Protein AF-A0A2M7CM82-F1 (afdb_monomer_lite)

Structure (mmCIF, N/CA/C/O backbone):
data_AF-A0A2M7CM82-F1
#
_entry.id   AF-A0A2M7CM82-F1
#
loop_
_atom_site.group_PDB
_atom_site.id
_atom_site.type_symbol
_atom_site.label_atom_id
_atom_site.label_alt_id
_atom_site.label_comp_id
_atom_site.label_asym_id
_atom_site.label_entity_id
_atom_site.label_seq_id
_atom_site.pdbx_PDB_ins_code
_atom_site.Cartn_x
_atom_site.Cartn_y
_atom_site.Cartn_z
_atom_site.occupancy
_atom_site.B_iso_or_equiv
_atom_site.auth_seq_id
_atom_site.auth_comp_id
_atom_site.auth_asym_id
_atom_site.auth_atom_id
_atom_site.pdbx_PDB_model_num
ATOM 1 N N . MET A 1 1 ? 34.346 7.227 -39.828 1.00 56.53 1 MET A N 1
ATOM 2 C CA . MET A 1 1 ? 35.628 6.650 -39.365 1.00 56.53 1 MET A CA 1
ATOM 3 C C . MET A 1 1 ? 35.805 5.299 -40.043 1.00 56.53 1 MET A C 1
ATOM 5 O O . MET A 1 1 ? 34.824 4.564 -40.082 1.00 56.53 1 MET A O 1
ATOM 9 N N . LYS A 1 2 ? 36.955 4.977 -40.654 1.00 54.91 2 LYS A N 1
ATOM 10 C CA . LYS A 1 2 ? 37.159 3.628 -41.218 1.00 54.91 2 LYS A CA 1
ATOM 11 C C . LYS A 1 2 ? 37.570 2.681 -40.089 1.00 54.91 2 LYS A C 1
ATOM 13 O O . LYS A 1 2 ? 38.326 3.073 -39.208 1.00 54.91 2 LYS A O 1
ATOM 18 N N . TYR A 1 3 ? 37.080 1.441 -40.115 1.00 50.00 3 TYR A N 1
ATOM 19 C CA . TYR A 1 3 ? 37.358 0.437 -39.074 1.00 50.00 3 TYR A CA 1
ATOM 20 C C . TYR A 1 3 ? 38.863 0.172 -38.886 1.00 50.00 3 TYR A C 1
ATOM 22 O O . TYR A 1 3 ? 39.320 -0.058 -37.775 1.00 50.00 3 TYR A O 1
ATOM 30 N N . THR A 1 4 ? 39.641 0.283 -39.964 1.00 59.50 4 THR A N 1
ATOM 31 C CA . THR A 1 4 ? 41.107 0.139 -39.980 1.00 59.50 4 THR A CA 1
ATOM 32 C C . THR A 1 4 ? 41.852 1.200 -39.177 1.00 59.50 4 THR A C 1
ATOM 34 O O . THR A 1 4 ? 43.002 0.984 -38.810 1.00 59.50 4 THR A O 1
ATOM 37 N N . ASP A 1 5 ? 41.210 2.336 -38.907 1.00 62.06 5 ASP A N 1
ATOM 38 C CA . ASP A 1 5 ? 41.837 3.481 -38.246 1.00 62.06 5 ASP A CA 1
ATOM 39 C C . ASP A 1 5 ? 41.607 3.438 -36.723 1.00 62.06 5 ASP A C 1
ATOM 41 O O . ASP A 1 5 ? 42.215 4.194 -35.967 1.00 62.06 5 ASP A O 1
ATOM 45 N N . LEU A 1 6 ? 40.741 2.533 -36.255 1.00 58.59 6 LEU A N 1
ATOM 46 C CA . LEU A 1 6 ? 40.465 2.303 -34.845 1.00 58.59 6 LEU A CA 1
ATOM 47 C C . LEU A 1 6 ? 41.383 1.185 -34.328 1.00 58.59 6 LEU A C 1
ATOM 49 O O . LEU A 1 6 ? 41.235 0.023 -34.698 1.00 58.59 6 LEU A O 1
ATOM 53 N N . HIS A 1 7 ? 42.318 1.514 -33.434 1.00 60.03 7 HIS A N 1
ATOM 54 C CA . HIS A 1 7 ? 43.090 0.513 -32.684 1.00 60.03 7 HIS A CA 1
ATOM 55 C C . HIS A 1 7 ? 42.202 -0.121 -31.596 1.00 60.03 7 HIS A C 1
ATOM 57 O O . HIS A 1 7 ? 42.359 0.144 -30.405 1.00 60.03 7 HIS A O 1
ATOM 63 N N . ILE A 1 8 ? 41.213 -0.920 -32.010 1.00 60.62 8 ILE A N 1
ATOM 64 C CA . ILE A 1 8 ? 40.263 -1.575 -31.103 1.00 60.62 8 ILE A CA 1
ATOM 65 C C . ILE A 1 8 ? 40.940 -2.810 -30.521 1.00 60.62 8 ILE A C 1
ATOM 67 O O . ILE A 1 8 ? 41.105 -3.832 -31.187 1.00 60.62 8 ILE A O 1
ATOM 71 N N . GLN A 1 9 ? 41.332 -2.730 -29.256 1.00 60.47 9 GLN A N 1
ATOM 72 C CA . GLN A 1 9 ? 41.896 -3.862 -28.537 1.00 60.47 9 GLN A CA 1
ATOM 73 C C . GLN A 1 9 ? 40.754 -4.772 -28.049 1.00 60.47 9 GLN A C 1
ATOM 75 O O . GLN A 1 9 ? 40.346 -4.714 -26.892 1.00 60.47 9 GLN A O 1
ATOM 80 N N . THR A 1 10 ? 40.189 -5.592 -28.939 1.00 61.22 10 THR A N 1
ATOM 81 C CA . THR A 1 10 ? 39.151 -6.558 -28.547 1.00 61.22 10 THR A CA 1
ATOM 82 C C . THR A 1 10 ? 39.772 -7.674 -27.706 1.00 61.22 10 THR A C 1
ATOM 84 O O . THR A 1 10 ? 40.702 -8.345 -28.162 1.00 61.22 10 THR A O 1
ATOM 87 N N . GLN A 1 11 ? 39.277 -7.893 -26.488 1.00 66.81 11 GLN A N 1
ATOM 88 C CA . GLN A 1 11 ? 39.785 -8.944 -25.597 1.00 66.81 11 GLN A CA 1
ATOM 89 C C . GLN A 1 11 ? 38.957 -10.222 -25.772 1.00 66.81 11 GLN A C 1
ATOM 91 O O . GLN A 1 11 ? 37.730 -10.180 -25.740 1.00 66.81 11 GLN A O 1
ATOM 96 N N . ARG A 1 12 ? 39.617 -11.374 -25.956 1.00 67.06 12 ARG A N 1
ATOM 97 C CA . ARG A 1 12 ? 38.926 -12.676 -26.036 1.00 67.06 12 ARG A CA 1
ATOM 98 C C . ARG A 1 12 ? 38.383 -13.123 -24.679 1.00 67.06 12 ARG A C 1
ATOM 100 O O . ARG A 1 12 ? 37.289 -13.675 -24.604 1.00 67.06 12 ARG A O 1
ATOM 107 N N . GLU A 1 13 ? 39.129 -12.859 -23.615 1.00 72.06 13 GLU A N 1
ATOM 108 C CA . GLU A 1 13 ? 38.779 -13.260 -22.254 1.00 72.06 13 GLU A CA 1
ATOM 109 C C . GLU A 1 13 ? 38.133 -12.107 -21.487 1.00 72.06 13 GLU A C 1
ATOM 111 O O . GLU A 1 13 ? 38.416 -10.933 -21.739 1.00 72.06 13 GLU A O 1
ATOM 116 N N . ALA A 1 14 ? 37.217 -12.441 -20.575 1.00 72.12 14 ALA A N 1
ATOM 117 C CA . ALA A 1 14 ? 36.617 -11.447 -19.695 1.00 72.12 14 ALA A CA 1
ATOM 118 C C . ALA A 1 14 ? 37.693 -10.906 -18.738 1.00 72.12 14 ALA A C 1
ATOM 120 O O . ALA A 1 14 ? 38.517 -11.680 -18.252 1.00 72.12 14 ALA A O 1
ATOM 121 N N . PRO A 1 15 ? 37.719 -9.595 -18.454 1.00 76.94 15 PRO A N 1
ATOM 122 C CA . PRO A 1 15 ? 38.694 -9.055 -17.525 1.00 76.94 15 PRO A CA 1
ATOM 123 C C . PRO A 1 15 ? 38.398 -9.566 -16.108 1.00 76.94 15 PRO A C 1
ATOM 125 O O . PRO A 1 15 ? 37.244 -9.618 -15.686 1.00 76.94 15 PRO A O 1
ATOM 128 N N . ASN A 1 16 ? 39.442 -9.897 -15.348 1.00 79.06 16 ASN A N 1
ATOM 129 C CA . ASN A 1 16 ? 39.303 -10.463 -13.996 1.00 79.06 16 ASN A CA 1
ATOM 130 C C . ASN A 1 16 ? 38.575 -9.533 -13.005 1.00 79.06 16 ASN A C 1
ATOM 132 O O . ASN A 1 16 ? 38.117 -9.986 -11.963 1.00 79.06 16 ASN A O 1
ATOM 136 N N . ASN A 1 17 ? 38.469 -8.238 -13.316 1.00 78.19 17 ASN A N 1
ATOM 137 C CA . ASN A 1 17 ? 37.749 -7.235 -12.531 1.00 78.19 17 ASN A CA 1
ATOM 138 C C . ASN A 1 17 ? 36.341 -6.921 -13.083 1.00 78.19 17 ASN A C 1
ATOM 140 O O . ASN A 1 17 ? 35.789 -5.858 -12.787 1.00 78.19 17 ASN A O 1
ATOM 144 N N . ALA A 1 18 ? 35.768 -7.796 -13.916 1.00 74.56 18 ALA A N 1
ATOM 145 C CA . ALA A 1 18 ? 34.437 -7.589 -14.465 1.00 74.56 18 ALA A CA 1
ATOM 146 C C . ALA A 1 18 ? 33.371 -7.529 -13.362 1.00 74.56 18 ALA A C 1
ATOM 148 O O . ALA A 1 18 ? 33.197 -8.471 -12.596 1.00 74.56 18 ALA A O 1
ATOM 149 N N . ARG A 1 19 ? 32.628 -6.418 -13.312 1.00 75.19 19 ARG A N 1
ATOM 150 C CA . ARG A 1 19 ? 31.573 -6.192 -12.309 1.00 75.19 19 ARG A CA 1
ATOM 151 C C . ARG A 1 19 ? 30.276 -6.937 -12.634 1.00 75.19 19 ARG A C 1
ATOM 153 O O . ARG A 1 19 ? 29.555 -7.335 -11.731 1.00 75.19 19 ARG A O 1
ATOM 160 N N . THR A 1 20 ? 29.981 -7.092 -13.924 1.00 81.75 20 THR A N 1
ATOM 161 C CA . THR A 1 20 ? 28.802 -7.782 -14.467 1.00 81.75 20 THR A CA 1
ATOM 162 C C . THR A 1 20 ? 29.150 -8.405 -15.821 1.00 81.75 20 THR A C 1
ATOM 164 O O . THR A 1 20 ? 30.130 -8.004 -16.458 1.00 81.75 20 THR A O 1
ATOM 167 N N . GLU A 1 21 ? 28.335 -9.346 -16.306 1.00 80.62 21 GLU A N 1
ATOM 168 C CA . GLU A 1 21 ? 28.495 -9.916 -17.655 1.00 80.62 21 GLU A CA 1
ATOM 169 C C . GLU A 1 21 ? 28.383 -8.851 -18.757 1.00 80.62 21 GLU A C 1
ATOM 171 O O . GLU A 1 21 ? 29.153 -8.866 -19.719 1.00 80.62 21 GLU A O 1
ATOM 176 N N . GLY A 1 22 ? 27.483 -7.876 -18.587 1.00 83.69 22 GLY A N 1
ATOM 177 C CA . GLY A 1 22 ? 27.342 -6.745 -19.507 1.00 83.69 22 GLY A CA 1
ATOM 178 C C . GLY A 1 22 ? 28.594 -5.868 -19.546 1.00 83.69 22 GLY A C 1
ATOM 179 O O . GLY A 1 22 ? 29.086 -5.532 -20.622 1.00 83.69 22 GLY A O 1
ATOM 180 N N . PHE A 1 23 ? 29.178 -5.561 -18.384 1.00 83.56 23 PHE A N 1
ATOM 181 C CA . PHE A 1 23 ? 30.442 -4.828 -18.324 1.00 83.56 23 PHE A CA 1
ATOM 182 C C . PHE A 1 23 ? 31.584 -5.623 -18.973 1.00 83.56 23 PHE A C 1
ATOM 184 O O . PHE A 1 23 ? 32.345 -5.070 -19.767 1.00 83.56 23 PHE A O 1
ATOM 191 N N . ALA A 1 24 ? 31.670 -6.934 -18.712 1.00 85.19 24 ALA A N 1
ATOM 192 C CA . ALA A 1 24 ? 32.650 -7.803 -19.362 1.00 85.19 24 ALA A CA 1
ATOM 193 C C . ALA A 1 24 ? 32.515 -7.773 -20.892 1.00 85.19 24 ALA A C 1
ATOM 195 O O . ALA A 1 24 ? 33.519 -7.694 -21.600 1.00 85.19 24 ALA A O 1
ATOM 196 N N . PHE A 1 25 ? 31.284 -7.807 -21.410 1.00 87.25 25 PHE A N 1
ATOM 197 C CA . PHE A 1 25 ? 31.016 -7.679 -22.839 1.00 87.25 25 PHE A CA 1
ATOM 198 C C . PHE A 1 25 ? 31.512 -6.340 -23.397 1.00 87.25 25 PHE A C 1
ATOM 200 O O . PHE A 1 25 ? 32.263 -6.347 -24.370 1.00 87.25 25 PHE A O 1
ATOM 207 N N . LEU A 1 26 ? 31.159 -5.214 -22.768 1.00 89.69 26 LEU A N 1
ATOM 208 C CA . LEU A 1 26 ? 31.554 -3.883 -23.241 1.00 89.69 26 LEU A CA 1
ATOM 209 C C . LEU A 1 26 ? 33.078 -3.694 -23.248 1.00 89.69 26 LEU A C 1
ATOM 211 O O . LEU A 1 26 ? 33.608 -3.103 -24.192 1.00 89.69 26 LEU A O 1
ATOM 215 N N . VAL A 1 27 ? 33.789 -4.232 -22.247 1.00 87.44 27 VAL A N 1
ATOM 216 C CA . VAL A 1 27 ? 35.262 -4.220 -22.219 1.00 87.44 27 VAL A CA 1
ATOM 217 C C . VAL A 1 27 ? 35.839 -5.080 -23.344 1.00 87.44 27 VAL A C 1
ATOM 219 O O . VAL A 1 27 ? 36.710 -4.627 -24.084 1.00 87.44 27 VAL A O 1
ATOM 222 N N . ARG A 1 28 ? 35.345 -6.313 -23.523 1.00 87.31 28 ARG A N 1
ATOM 223 C CA . ARG A 1 28 ? 35.834 -7.223 -24.578 1.00 87.31 28 ARG A CA 1
ATOM 224 C C . ARG A 1 28 ? 35.585 -6.691 -25.983 1.00 87.31 28 ARG A C 1
ATOM 226 O O . ARG A 1 28 ? 36.441 -6.851 -26.849 1.00 87.31 28 ARG A O 1
ATOM 233 N N . ALA A 1 29 ? 34.440 -6.051 -26.191 1.00 87.00 29 ALA A N 1
ATOM 234 C CA . ALA A 1 29 ? 34.076 -5.412 -27.448 1.00 87.00 29 ALA A CA 1
ATOM 235 C C . ALA A 1 29 ? 34.806 -4.073 -27.672 1.00 87.00 29 ALA A C 1
ATOM 237 O O . ALA A 1 29 ? 34.697 -3.490 -28.747 1.00 87.00 29 ALA A O 1
ATOM 238 N N . GLY A 1 30 ? 35.579 -3.599 -26.687 1.00 88.12 30 GLY A N 1
ATOM 239 C CA . GLY A 1 30 ? 36.401 -2.401 -26.805 1.00 88.12 30 GLY A CA 1
ATOM 240 C C . GLY A 1 30 ? 35.616 -1.095 -26.718 1.00 88.12 30 GLY A C 1
ATOM 241 O O . GLY A 1 30 ? 36.134 -0.080 -27.169 1.00 88.12 30 GLY A O 1
ATOM 242 N N . TYR A 1 31 ? 34.400 -1.092 -26.159 1.00 89.50 31 TYR A N 1
ATOM 243 C CA . TYR A 1 31 ? 33.611 0.127 -25.927 1.00 89.50 31 TYR A CA 1
ATOM 244 C C . TYR A 1 31 ? 34.034 0.864 -24.649 1.00 89.50 31 TYR A C 1
ATOM 246 O O . TYR A 1 31 ? 33.962 2.089 -24.590 1.00 89.50 31 TYR A O 1
ATOM 254 N N . VAL A 1 32 ? 34.494 0.137 -23.627 1.00 89.19 32 VAL A N 1
ATOM 255 C CA . VAL A 1 32 ? 34.970 0.717 -22.360 1.00 89.19 32 VAL A CA 1
ATOM 256 C C . VAL A 1 32 ? 36.296 0.095 -21.923 1.00 89.19 32 VAL A C 1
ATOM 258 O O . VAL A 1 32 ? 36.597 -1.049 -22.260 1.00 89.19 32 VAL A O 1
ATOM 261 N N . THR A 1 33 ? 37.101 0.838 -21.165 1.00 87.69 33 THR A N 1
ATOM 262 C CA . THR A 1 33 ? 38.317 0.324 -20.521 1.00 87.69 33 THR A CA 1
ATOM 263 C C . THR A 1 33 ? 37.979 -0.475 -19.258 1.00 87.69 33 THR A C 1
ATOM 265 O O . THR A 1 33 ? 36.851 -0.444 -18.756 1.00 87.69 33 THR A O 1
ATOM 268 N N . ARG A 1 34 ? 38.971 -1.177 -18.692 1.00 84.81 34 ARG A N 1
ATOM 269 C CA . ARG A 1 34 ? 38.816 -1.936 -17.435 1.00 84.81 34 ARG A CA 1
ATOM 270 C C . ARG A 1 34 ? 38.486 -1.044 -16.234 1.00 84.81 34 ARG A C 1
ATOM 272 O O . ARG A 1 34 ? 37.931 -1.532 -15.252 1.00 84.81 34 ARG A O 1
ATOM 279 N N . GLU A 1 35 ? 38.800 0.242 -16.327 1.00 87.31 35 GLU A N 1
ATOM 280 C CA . GLU A 1 35 ? 38.529 1.288 -15.339 1.00 87.31 35 GLU A CA 1
ATOM 281 C C . GLU A 1 35 ? 37.154 1.953 -15.544 1.00 87.31 35 GLU A C 1
ATOM 283 O O . GLU A 1 35 ? 36.826 2.885 -14.816 1.00 87.31 35 GLU A O 1
ATOM 288 N N . ASN A 1 36 ? 36.331 1.454 -16.481 1.00 87.25 36 ASN A N 1
ATOM 289 C CA . ASN A 1 36 ? 35.001 1.977 -16.825 1.00 87.25 36 ASN A CA 1
ATOM 290 C C . ASN A 1 36 ? 35.013 3.373 -17.482 1.00 87.25 36 ASN A C 1
ATOM 292 O O . ASN A 1 36 ? 34.077 4.152 -17.313 1.00 87.25 36 ASN A O 1
ATOM 296 N N . ASN A 1 37 ? 36.058 3.677 -18.255 1.00 89.19 37 ASN A N 1
ATOM 297 C CA . ASN A 1 37 ? 36.107 4.863 -19.114 1.00 89.19 37 ASN A CA 1
ATOM 298 C C . ASN A 1 37 ? 35.708 4.493 -20.547 1.00 89.19 37 ASN A C 1
ATOM 300 O O . ASN A 1 37 ? 36.033 3.398 -21.003 1.00 89.19 37 ASN A O 1
ATOM 304 N N . LEU A 1 38 ? 35.025 5.380 -21.275 1.00 90.12 38 LEU A N 1
ATOM 305 C CA . LEU A 1 38 ? 34.721 5.147 -22.692 1.00 90.12 38 LEU A CA 1
ATOM 306 C C . LEU A 1 38 ? 36.014 5.144 -23.520 1.00 90.12 38 LEU A C 1
ATOM 308 O O . LEU A 1 38 ? 36.917 5.944 -23.293 1.00 90.12 38 LEU A O 1
ATOM 312 N N . THR A 1 39 ? 36.107 4.231 -24.484 1.00 90.00 39 THR A N 1
ATOM 313 C CA . THR A 1 39 ? 37.145 4.277 -25.528 1.00 90.00 39 THR A CA 1
ATOM 314 C C . THR A 1 39 ? 36.684 5.184 -26.678 1.00 90.00 39 THR A C 1
ATOM 316 O O . THR A 1 39 ? 35.498 5.505 -26.744 1.00 90.00 39 THR A O 1
ATOM 319 N N . PRO A 1 40 ? 37.536 5.517 -27.669 1.00 90.06 40 PRO A N 1
ATOM 320 C CA . PRO A 1 40 ? 37.083 6.231 -28.867 1.00 90.06 40 PRO A CA 1
ATOM 321 C C . PRO A 1 40 ? 35.931 5.532 -29.612 1.00 90.06 40 PRO A C 1
ATOM 323 O O . PRO A 1 40 ? 35.041 6.191 -30.146 1.00 90.06 40 PRO A O 1
ATOM 326 N N . LEU A 1 41 ? 35.907 4.191 -29.619 1.00 86.06 41 LEU A N 1
ATOM 327 C CA . LEU A 1 41 ? 34.791 3.417 -30.171 1.00 86.06 41 LEU A CA 1
ATOM 328 C C . LEU A 1 41 ? 33.536 3.542 -29.296 1.00 86.06 41 LEU A C 1
ATOM 330 O O . LEU A 1 41 ? 32.436 3.682 -29.824 1.00 86.06 41 LEU A O 1
ATOM 334 N N . GLY A 1 42 ? 33.703 3.499 -27.972 1.00 89.00 42 GLY A N 1
ATOM 335 C CA . GLY A 1 42 ? 32.640 3.743 -26.999 1.00 89.00 42 GLY A CA 1
ATOM 336 C C . GLY A 1 42 ? 32.000 5.112 -27.158 1.00 89.00 42 GLY A C 1
ATOM 337 O O . GLY A 1 42 ? 30.780 5.208 -27.237 1.00 89.00 42 GLY A O 1
ATOM 338 N N . GLU A 1 43 ? 32.815 6.159 -27.251 1.00 89.38 43 GLU A N 1
ATOM 339 C CA . GLU A 1 43 ? 32.363 7.531 -27.476 1.00 89.38 43 GLU A CA 1
ATOM 340 C C . GLU A 1 43 ? 31.627 7.660 -28.808 1.00 89.38 43 GLU A C 1
ATOM 342 O O . GLU A 1 43 ? 30.521 8.195 -28.838 1.00 89.38 43 GLU A O 1
ATOM 347 N N . TYR A 1 44 ? 32.188 7.116 -29.894 1.00 87.81 44 TYR A N 1
ATOM 348 C CA . TYR A 1 44 ? 31.532 7.122 -31.201 1.00 87.81 44 TYR A CA 1
ATOM 349 C C . TYR A 1 44 ? 30.177 6.408 -31.163 1.00 87.81 44 TYR A C 1
ATOM 351 O O . TYR A 1 44 ? 29.177 6.970 -31.603 1.00 87.81 44 TYR A O 1
ATOM 359 N N . ALA A 1 45 ? 30.123 5.195 -30.606 1.00 86.12 45 ALA A N 1
ATOM 360 C CA . ALA A 1 45 ? 28.887 4.430 -30.497 1.00 86.12 45 ALA A CA 1
ATOM 361 C C . ALA A 1 45 ? 27.856 5.149 -29.619 1.00 86.12 45 ALA A C 1
ATOM 363 O O . ALA A 1 45 ? 26.697 5.257 -30.004 1.00 86.12 45 ALA A O 1
ATOM 364 N N . ALA A 1 46 ? 28.267 5.696 -28.473 1.00 85.25 46 ALA A N 1
ATOM 365 C CA . ALA A 1 46 ? 27.377 6.433 -27.586 1.00 85.25 46 ALA A CA 1
ATOM 366 C C . ALA A 1 46 ? 26.839 7.715 -28.240 1.00 85.25 46 ALA A C 1
ATOM 368 O O . ALA A 1 46 ? 25.649 7.998 -28.125 1.00 85.25 46 ALA A O 1
ATOM 369 N N . ASN A 1 47 ? 27.685 8.472 -28.945 1.00 84.94 47 ASN A N 1
ATOM 370 C CA . ASN A 1 47 ? 27.265 9.656 -29.697 1.00 84.94 47 ASN A CA 1
ATOM 371 C C . ASN A 1 47 ? 26.288 9.273 -30.812 1.00 84.94 47 ASN A C 1
ATOM 373 O O . ASN A 1 47 ? 25.230 9.880 -30.922 1.00 84.94 47 ASN A O 1
ATOM 377 N N . HIS A 1 48 ? 26.585 8.215 -31.568 1.00 82.12 48 HIS A N 1
ATOM 378 C CA . HIS A 1 48 ? 25.716 7.741 -32.639 1.00 82.12 48 HIS A CA 1
ATOM 379 C C . HIS A 1 48 ? 24.348 7.278 -32.119 1.00 82.12 48 HIS A C 1
ATOM 381 O O . HIS A 1 48 ? 23.317 7.643 -32.677 1.00 82.12 48 HIS A O 1
ATOM 387 N N . LEU A 1 49 ? 24.314 6.527 -31.013 1.00 79.75 49 LEU A N 1
ATOM 388 C CA . LEU A 1 49 ? 23.062 6.129 -30.364 1.00 79.75 49 LEU A CA 1
ATOM 389 C C . LEU A 1 49 ? 22.273 7.349 -29.863 1.00 79.75 49 LEU A C 1
ATOM 391 O O . LEU A 1 49 ? 21.050 7.353 -29.971 1.00 79.75 49 LEU A O 1
ATOM 395 N N . ARG A 1 50 ? 22.946 8.394 -29.356 1.00 77.31 50 ARG A N 1
ATOM 396 C CA . ARG A 1 50 ? 22.293 9.654 -28.956 1.00 77.31 50 ARG A CA 1
ATOM 397 C C . ARG A 1 50 ? 21.709 10.403 -30.151 1.00 77.31 50 ARG A C 1
ATOM 399 O O . ARG A 1 50 ? 20.550 10.787 -30.093 1.00 77.31 50 ARG A O 1
ATOM 406 N N . GLU A 1 51 ? 22.456 10.546 -31.241 1.00 80.38 51 GLU A N 1
ATOM 407 C CA . GLU A 1 51 ? 21.972 11.174 -32.479 1.00 80.38 51 GLU A CA 1
ATOM 408 C C . GLU A 1 51 ? 20.756 10.431 -33.057 1.00 80.38 51 GLU A C 1
ATOM 410 O O . GLU A 1 51 ? 19.762 11.048 -33.451 1.00 80.38 51 GLU A O 1
ATOM 415 N N . LEU A 1 52 ? 20.796 9.094 -33.064 1.00 71.31 52 LEU A N 1
ATOM 416 C CA . LEU A 1 52 ? 19.663 8.267 -33.480 1.00 71.31 52 LEU A CA 1
ATOM 417 C C . LEU A 1 52 ? 18.455 8.446 -32.550 1.00 71.31 52 LEU A C 1
ATOM 419 O O . LEU A 1 52 ? 17.330 8.594 -33.023 1.00 71.31 52 LEU A O 1
ATOM 423 N N . ALA A 1 53 ? 18.682 8.487 -31.237 1.00 67.25 53 ALA A N 1
ATOM 424 C CA . ALA A 1 53 ? 17.619 8.723 -30.268 1.00 67.25 53 ALA A CA 1
ATOM 425 C C . ALA A 1 53 ? 17.018 10.135 -30.382 1.00 67.25 53 ALA A C 1
ATOM 427 O O . ALA A 1 53 ? 15.826 10.306 -30.151 1.00 67.25 53 ALA A O 1
ATOM 428 N N . GLU A 1 54 ? 17.801 11.157 -30.730 1.00 68.94 54 GLU A N 1
ATOM 429 C CA . GLU A 1 54 ? 17.327 12.540 -30.865 1.00 68.94 54 GLU A CA 1
ATOM 430 C C . GLU A 1 54 ? 16.575 12.797 -32.175 1.00 68.94 54 GLU A C 1
ATOM 432 O O . GLU A 1 54 ? 15.592 13.541 -32.172 1.00 68.94 54 GLU A O 1
ATOM 437 N N . SER A 1 55 ? 17.014 12.177 -33.273 1.00 67.31 55 SER A N 1
ATOM 438 C CA . SER A 1 55 ? 16.436 12.371 -34.609 1.00 67.31 55 SER A CA 1
ATOM 439 C C . SER A 1 55 ? 15.063 11.716 -34.782 1.00 67.31 55 SER A C 1
ATOM 441 O O . SER A 1 55 ? 14.202 12.289 -35.448 1.00 67.31 55 SER A O 1
ATOM 443 N N . ASP A 1 56 ? 14.820 10.570 -34.140 1.00 61.78 56 ASP A N 1
ATOM 444 C CA . ASP A 1 56 ? 13.498 9.943 -34.084 1.00 61.78 56 ASP A CA 1
ATOM 445 C C . ASP A 1 56 ? 13.324 9.118 -32.800 1.00 61.78 56 ASP A C 1
ATOM 447 O O . ASP A 1 56 ? 13.460 7.891 -32.764 1.00 61.78 56 ASP A O 1
ATOM 451 N N . LYS A 1 57 ? 12.978 9.828 -31.718 1.00 57.72 57 LYS A N 1
ATOM 452 C CA . LYS A 1 57 ? 12.759 9.272 -30.369 1.00 57.72 57 LYS A CA 1
ATOM 453 C C . LYS A 1 57 ? 11.814 8.072 -30.344 1.00 57.72 57 LYS A C 1
ATOM 455 O O . LYS A 1 57 ? 11.925 7.229 -29.457 1.00 57.72 57 LYS A O 1
ATOM 460 N N . SER A 1 58 ? 10.858 8.019 -31.273 1.00 54.88 58 SER A N 1
ATOM 461 C CA . SER A 1 58 ? 9.882 6.936 -31.341 1.00 54.88 58 SER A CA 1
ATOM 462 C C . SER A 1 58 ? 10.371 5.757 -32.175 1.00 54.88 58 SER A C 1
ATOM 464 O O . SER A 1 58 ? 10.211 4.618 -31.736 1.00 54.88 58 SER A O 1
ATOM 466 N N . SER A 1 59 ? 10.996 5.993 -33.334 1.00 58.81 59 SER A N 1
ATOM 467 C CA . SER A 1 59 ? 11.418 4.900 -34.212 1.00 58.81 59 SER A CA 1
ATOM 468 C C . SER A 1 59 ? 12.707 4.224 -33.773 1.00 58.81 59 SER A C 1
ATOM 470 O O . SER A 1 59 ? 12.831 3.022 -33.986 1.00 58.81 59 SER A O 1
ATOM 472 N N . PHE A 1 60 ? 13.634 4.923 -33.107 1.00 65.44 60 PHE A N 1
ATOM 473 C CA . PHE A 1 60 ? 14.902 4.324 -32.686 1.00 65.44 60 PHE A CA 1
ATOM 474 C C . PHE A 1 60 ? 14.689 3.063 -31.832 1.00 65.44 60 PHE A C 1
ATOM 476 O O . PHE A 1 60 ? 15.214 1.996 -32.147 1.00 65.44 60 PHE A O 1
ATOM 483 N N . PHE A 1 61 ? 13.839 3.144 -30.805 1.00 60.66 61 PHE A N 1
ATOM 484 C CA . PHE A 1 61 ? 13.514 1.988 -29.966 1.00 60.66 61 PHE A CA 1
ATOM 485 C C . PHE A 1 61 ? 12.631 0.952 -30.686 1.00 60.66 61 PHE A C 1
ATOM 487 O O . PHE A 1 61 ? 12.783 -0.244 -30.436 1.00 60.66 61 PHE A O 1
ATOM 494 N N . LEU A 1 62 ? 11.754 1.381 -31.607 1.00 58.34 62 LEU A N 1
ATOM 495 C CA . LEU A 1 62 ? 10.943 0.473 -32.432 1.00 58.34 62 LEU A CA 1
ATOM 496 C C . LEU A 1 62 ? 11.813 -0.361 -33.390 1.00 58.34 62 LEU A C 1
ATOM 498 O O . LEU A 1 62 ? 11.568 -1.554 -33.553 1.00 58.34 62 LEU A O 1
ATOM 502 N N . HIS A 1 63 ? 12.857 0.227 -33.982 1.00 63.44 63 HIS A N 1
ATOM 503 C CA . HIS A 1 63 ? 13.779 -0.462 -34.888 1.00 63.44 63 HIS A CA 1
ATOM 504 C C . HIS A 1 63 ? 14.642 -1.504 -34.176 1.00 63.44 63 HIS A C 1
ATOM 506 O O . HIS A 1 63 ? 14.951 -2.544 -34.757 1.00 63.44 63 HIS A O 1
ATOM 512 N N . LEU A 1 64 ? 14.974 -1.274 -32.903 1.00 67.75 64 LEU A N 1
ATOM 513 C CA . LEU A 1 64 ? 15.716 -2.234 -32.085 1.00 67.75 64 LEU A CA 1
ATOM 514 C C . LEU A 1 64 ? 14.888 -3.475 -31.706 1.00 67.75 64 LEU A C 1
ATOM 516 O O . LEU A 1 64 ? 15.441 -4.405 -31.124 1.00 67.75 64 LEU A O 1
ATOM 520 N N . SER A 1 65 ? 13.587 -3.516 -32.039 1.00 70.00 65 SER A N 1
ATOM 521 C CA . SER A 1 65 ? 12.672 -4.621 -31.706 1.00 70.00 65 SER A CA 1
ATOM 522 C C . SER A 1 65 ? 12.705 -4.992 -30.218 1.00 70.00 65 SER A C 1
ATOM 524 O O . SER A 1 65 ? 12.557 -6.158 -29.848 1.00 70.00 65 SER A O 1
ATOM 526 N N . LEU A 1 66 ? 12.929 -3.998 -29.352 1.00 76.00 66 LEU A N 1
ATOM 527 C CA . LEU A 1 66 ? 12.998 -4.228 -27.917 1.00 76.00 66 LEU A CA 1
ATOM 528 C C . LEU A 1 66 ? 11.604 -4.608 -27.398 1.00 76.00 66 LEU A C 1
ATOM 530 O O . LEU A 1 66 ? 10.625 -3.935 -27.742 1.00 76.00 66 LEU A O 1
ATOM 534 N N . PRO A 1 67 ? 11.488 -5.649 -26.555 1.00 83.19 67 PRO A N 1
ATOM 535 C CA . PRO A 1 67 ? 10.229 -6.020 -25.923 1.00 83.19 67 PRO A CA 1
ATOM 536 C C . PRO A 1 67 ? 9.849 -4.969 -24.873 1.00 83.19 67 PRO A C 1
ATOM 538 O O . PRO A 1 67 ? 10.134 -5.111 -23.687 1.00 83.19 67 PRO A O 1
ATOM 541 N N . THR A 1 68 ? 9.235 -3.881 -25.325 1.00 89.62 68 THR A N 1
ATOM 542 C CA . THR A 1 68 ? 8.757 -2.806 -24.456 1.00 89.62 68 THR A CA 1
ATOM 543 C C . THR A 1 68 ? 7.360 -3.114 -23.929 1.00 89.62 68 THR A C 1
ATOM 545 O O . THR A 1 68 ? 6.547 -3.778 -24.577 1.00 89.62 68 THR A O 1
ATOM 548 N N . ILE A 1 69 ? 7.082 -2.621 -22.728 1.00 93.31 69 ILE A N 1
ATOM 549 C CA . ILE A 1 69 ? 5.750 -2.602 -22.117 1.00 93.31 69 ILE A CA 1
ATOM 550 C C . ILE A 1 69 ? 5.425 -1.164 -21.731 1.00 93.31 69 ILE A C 1
ATOM 552 O O . ILE A 1 69 ? 6.307 -0.311 -21.698 1.00 93.31 69 ILE A O 1
ATOM 556 N N . GLY A 1 70 ? 4.169 -0.849 -21.453 1.00 91.62 70 GLY A N 1
ATOM 557 C CA . GLY A 1 70 ? 3.820 0.540 -21.201 1.00 91.62 70 GLY A CA 1
ATOM 558 C C . GLY A 1 70 ? 2.343 0.792 -21.061 1.00 91.62 70 GLY A C 1
ATOM 559 O O . GLY A 1 70 ? 1.509 -0.109 -21.156 1.00 91.62 70 GLY A O 1
ATOM 560 N N . ASN A 1 71 ? 2.049 2.058 -20.839 1.00 91.88 71 ASN A N 1
ATOM 561 C CA . ASN A 1 71 ? 0.713 2.615 -20.882 1.00 91.88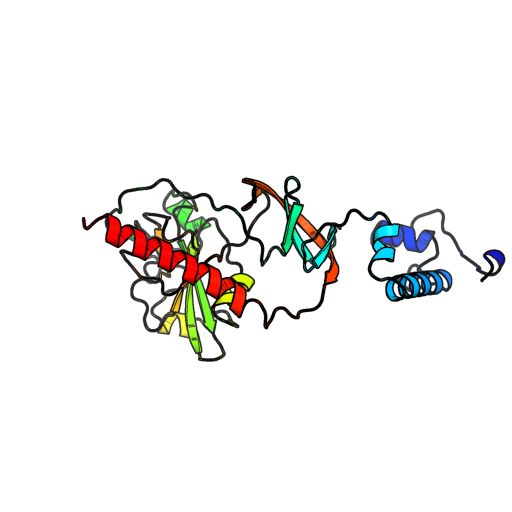 71 ASN A CA 1
ATOM 562 C C . ASN A 1 71 ? 0.710 3.827 -21.828 1.00 91.88 71 ASN A C 1
ATOM 564 O O . ASN A 1 71 ? 1.635 4.023 -22.616 1.00 91.88 71 ASN A O 1
ATOM 568 N N . ALA A 1 72 ? -0.362 4.616 -21.798 1.00 87.81 72 ALA A N 1
ATOM 569 C CA . ALA A 1 72 ? -0.501 5.775 -22.676 1.00 87.81 72 ALA A CA 1
ATOM 570 C C . ALA A 1 72 ? 0.571 6.858 -22.436 1.00 87.81 72 ALA A C 1
ATOM 572 O O . ALA A 1 72 ? 0.937 7.570 -23.376 1.00 87.81 72 ALA A O 1
ATOM 573 N N . ASP A 1 73 ? 1.068 6.961 -21.203 1.00 88.56 73 ASP A N 1
ATOM 574 C CA . ASP A 1 73 ? 1.951 8.033 -20.751 1.00 88.56 73 ASP A CA 1
ATOM 575 C C . ASP A 1 73 ? 3.420 7.591 -20.713 1.00 88.56 73 ASP A C 1
ATOM 577 O O . ASP A 1 73 ? 4.315 8.399 -20.957 1.00 88.56 73 ASP A O 1
ATOM 581 N N . GLU A 1 74 ? 3.689 6.312 -20.445 1.00 90.94 74 GLU A N 1
ATOM 582 C CA . GLU A 1 74 ? 5.035 5.806 -20.175 1.00 90.94 74 GLU A CA 1
ATOM 583 C C . GLU A 1 74 ? 5.347 4.516 -20.936 1.00 90.94 74 GLU A C 1
ATOM 585 O O . GLU A 1 74 ? 4.517 3.612 -21.052 1.00 90.94 74 GLU A O 1
ATOM 590 N N . THR A 1 75 ? 6.577 4.427 -21.443 1.00 90.31 75 THR A N 1
ATOM 591 C CA . THR A 1 75 ? 7.139 3.226 -22.073 1.00 90.31 75 THR A CA 1
ATOM 592 C C . THR A 1 75 ? 8.312 2.725 -21.247 1.00 90.31 75 THR A C 1
ATOM 594 O O . THR A 1 75 ? 9.241 3.480 -20.952 1.00 90.31 75 THR A O 1
ATOM 597 N N . PHE A 1 76 ? 8.279 1.442 -20.916 1.00 91.69 76 PHE A N 1
ATOM 598 C CA . PHE A 1 76 ? 9.244 0.757 -20.075 1.00 91.69 76 PHE A CA 1
ATOM 599 C C . PHE A 1 76 ? 9.965 -0.337 -20.853 1.00 91.69 76 PHE A C 1
ATOM 601 O O . PHE A 1 76 ? 9.393 -1.005 -21.722 1.00 91.69 76 PHE A O 1
ATOM 608 N N . PHE A 1 77 ? 11.216 -0.5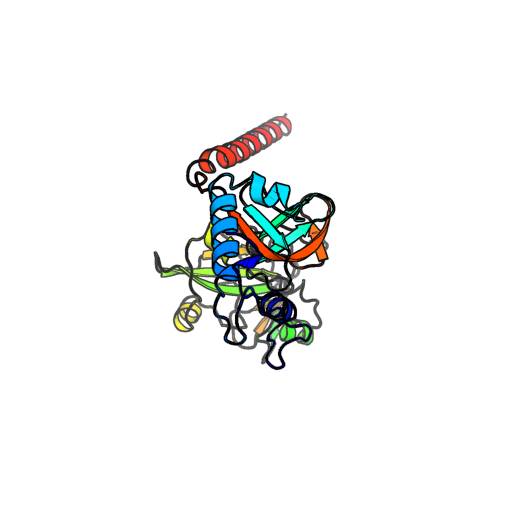58 -20.478 1.00 91.69 77 PHE A N 1
ATOM 609 C CA . PHE A 1 77 ? 12.003 -1.701 -20.898 1.00 91.69 77 PHE A CA 1
ATOM 610 C C . PHE A 1 77 ? 12.282 -2.600 -19.690 1.00 91.69 77 PHE A C 1
ATOM 612 O O . PHE A 1 77 ? 12.987 -2.164 -18.776 1.00 91.69 77 PHE A O 1
ATOM 619 N N . PRO A 1 78 ? 11.736 -3.829 -19.655 1.00 92.69 78 PRO A N 1
ATOM 620 C CA . PRO A 1 78 ? 11.992 -4.768 -18.572 1.00 92.69 78 PRO A CA 1
ATOM 621 C C . PRO A 1 78 ? 13.465 -5.171 -18.514 1.00 92.69 78 PRO A C 1
ATOM 623 O O . PRO A 1 78 ? 14.008 -5.733 -19.464 1.00 92.69 78 PRO A O 1
ATOM 626 N N . ILE A 1 79 ? 14.100 -4.914 -17.375 1.00 90.12 79 ILE A N 1
ATOM 627 C CA . ILE A 1 79 ? 15.488 -5.276 -17.100 1.00 90.12 79 ILE A CA 1
ATOM 628 C C . ILE A 1 79 ? 15.642 -5.520 -15.599 1.00 90.12 79 ILE A C 1
ATOM 630 O O . ILE A 1 79 ? 15.190 -4.726 -14.782 1.00 90.12 79 ILE A O 1
ATOM 634 N N . SER A 1 80 ? 16.287 -6.623 -15.215 1.00 88.31 80 SER A N 1
ATOM 635 C CA . SER A 1 80 ? 16.351 -7.071 -13.813 1.00 88.31 80 SER A CA 1
ATOM 636 C C . SER A 1 80 ? 17.008 -6.070 -12.859 1.00 88.31 80 SER A C 1
ATOM 638 O O . SER A 1 80 ? 16.754 -6.117 -11.662 1.00 88.31 80 SER A O 1
ATOM 640 N N . SER A 1 81 ? 17.862 -5.184 -13.375 1.00 85.81 81 SER A N 1
ATOM 641 C CA . SER A 1 81 ? 18.528 -4.116 -12.621 1.00 85.81 81 SER A CA 1
ATOM 642 C C . SER A 1 81 ? 17.862 -2.746 -12.786 1.00 85.81 81 SER A C 1
ATOM 644 O O . SER A 1 81 ? 18.474 -1.735 -12.450 1.00 85.81 81 SER A O 1
ATOM 646 N N . GLY A 1 82 ? 16.666 -2.696 -13.374 1.00 88.62 82 GLY A N 1
ATOM 647 C CA . GLY A 1 82 ? 15.956 -1.452 -13.643 1.00 88.62 82 GLY A CA 1
ATOM 648 C C . GLY A 1 82 ? 15.581 -0.735 -12.343 1.00 88.62 82 GLY A C 1
ATOM 649 O O . GLY A 1 82 ? 15.151 -1.393 -11.395 1.00 88.62 82 GLY A O 1
ATOM 650 N N . PRO A 1 83 ? 15.722 0.598 -12.266 1.00 91.12 83 PRO A N 1
ATOM 651 C CA . PRO A 1 83 ? 15.470 1.357 -11.043 1.00 91.12 83 PRO A CA 1
ATOM 652 C C . PRO A 1 83 ? 13.977 1.564 -10.755 1.00 91.12 83 PRO A C 1
ATOM 654 O O . PRO A 1 83 ? 13.631 2.076 -9.695 1.00 91.12 83 PRO A O 1
ATOM 657 N N . THR A 1 84 ? 13.094 1.246 -11.707 1.00 94.62 84 THR A N 1
ATOM 658 C CA . THR A 1 84 ? 11.644 1.429 -11.578 1.00 94.62 84 THR A CA 1
ATOM 659 C C . THR A 1 84 ? 10.949 0.081 -11.512 1.00 94.62 84 THR A C 1
ATOM 661 O O . THR A 1 84 ? 11.125 -0.753 -12.395 1.00 94.62 84 THR A O 1
ATOM 664 N N . GLU A 1 85 ? 10.105 -0.113 -10.508 1.00 97.12 85 GLU A N 1
ATOM 665 C CA . GLU A 1 85 ? 9.246 -1.288 -10.417 1.00 97.12 85 GLU A CA 1
ATOM 666 C C . GLU A 1 85 ? 7.889 -1.016 -11.069 1.00 97.12 85 GLU A C 1
ATOM 668 O O . GLU A 1 85 ? 7.248 0.011 -10.829 1.00 97.12 85 GLU A O 1
ATOM 673 N N . VAL A 1 86 ? 7.428 -1.948 -11.901 1.00 97.62 86 VAL A N 1
ATOM 674 C CA . VAL A 1 86 ? 6.124 -1.878 -12.561 1.00 97.62 86 VAL A CA 1
ATOM 675 C C . VAL A 1 86 ? 5.337 -3.158 -12.344 1.00 97.62 86 VAL A C 1
ATOM 677 O O . VAL A 1 86 ? 5.873 -4.266 -12.337 1.00 97.62 86 VAL A O 1
ATOM 680 N N . ILE A 1 87 ? 4.029 -2.995 -12.225 1.00 97.94 87 ILE A N 1
ATOM 681 C CA . ILE A 1 87 ? 3.064 -4.079 -12.279 1.00 97.94 87 ILE A CA 1
ATOM 682 C C . ILE A 1 87 ? 2.623 -4.257 -13.728 1.00 97.94 87 ILE A C 1
ATOM 684 O O . ILE A 1 87 ? 2.208 -3.294 -14.375 1.00 97.94 87 ILE A O 1
ATOM 688 N N . HIS A 1 88 ? 2.686 -5.491 -14.225 1.00 97.69 88 HIS A N 1
ATOM 689 C CA . HIS A 1 88 ? 2.308 -5.854 -15.586 1.00 97.69 88 HIS A CA 1
ATOM 690 C C . HIS A 1 88 ? 1.334 -7.038 -15.616 1.00 97.69 88 HIS A C 1
ATOM 692 O O . HIS A 1 88 ? 1.551 -8.060 -14.966 1.00 97.69 88 HIS A O 1
ATOM 698 N N . CYS A 1 89 ? 0.283 -6.932 -16.429 1.00 98.06 89 CYS A N 1
ATOM 699 C CA . CYS A 1 89 ? -0.592 -8.045 -16.778 1.00 98.06 89 CYS A CA 1
ATOM 700 C C . CYS A 1 89 ? -0.277 -8.539 -18.193 1.00 98.06 89 CYS A C 1
ATOM 702 O O . CYS A 1 89 ? -0.568 -7.859 -19.179 1.00 98.06 89 CYS A O 1
ATOM 704 N N . SER A 1 90 ? 0.241 -9.759 -18.314 1.00 95.94 90 SER A N 1
ATOM 705 C CA . SER A 1 90 ? 0.584 -10.347 -19.616 1.00 95.94 90 SER A CA 1
ATOM 706 C C . SER A 1 90 ? -0.636 -10.583 -20.517 1.00 95.94 90 SER A C 1
ATOM 708 O O . SER A 1 90 ? -0.497 -10.519 -21.744 1.00 95.94 90 SER A O 1
ATOM 710 N N . ALA A 1 91 ? -1.815 -10.796 -19.919 1.00 97.00 91 ALA A N 1
ATOM 711 C CA . ALA A 1 91 ? -3.069 -11.091 -20.609 1.00 97.00 91 ALA A CA 1
ATOM 712 C C . ALA A 1 91 ? -3.696 -9.855 -21.274 1.00 97.00 91 ALA A C 1
ATOM 714 O O . ALA A 1 91 ? -3.991 -9.891 -22.466 1.00 97.00 91 ALA A O 1
ATOM 715 N N . CYS A 1 92 ? -3.878 -8.754 -20.534 1.00 96.38 92 CYS A N 1
ATOM 716 C CA . CYS A 1 92 ? -4.523 -7.538 -21.054 1.00 96.38 92 CYS A CA 1
ATOM 717 C C . CYS A 1 92 ? -3.562 -6.365 -21.311 1.00 96.38 92 CYS A C 1
ATOM 719 O O . CYS A 1 92 ? -4.007 -5.290 -21.699 1.00 96.38 92 CYS A O 1
ATOM 721 N N . LYS A 1 93 ? -2.255 -6.558 -21.090 1.00 95.94 93 LYS A N 1
ATOM 722 C CA . LYS A 1 93 ? -1.182 -5.559 -21.261 1.00 95.94 93 LYS A CA 1
ATOM 723 C C . LYS A 1 93 ? -1.242 -4.352 -20.325 1.00 95.94 93 LYS A C 1
ATOM 725 O O . LYS A 1 93 ? -0.442 -3.431 -20.483 1.00 95.94 93 LYS A O 1
ATOM 730 N N . TYR A 1 94 ? -2.117 -4.374 -19.318 1.00 97.25 94 TYR A N 1
ATOM 731 C CA . TYR A 1 94 ? -2.106 -3.378 -18.249 1.00 97.25 94 TYR A CA 1
ATOM 732 C C . TYR A 1 94 ? -0.704 -3.261 -17.643 1.00 97.25 94 TYR A C 1
ATOM 734 O O . TYR A 1 94 ? -0.121 -4.271 -17.250 1.00 97.25 94 TYR A O 1
ATOM 742 N N . THR A 1 95 ? -0.175 -2.040 -17.605 1.00 97.00 95 THR A N 1
ATOM 743 C CA . THR A 1 95 ? 1.158 -1.735 -17.084 1.00 97.00 95 THR A CA 1
ATOM 744 C C . THR A 1 95 ? 1.116 -0.407 -16.340 1.00 97.00 95 THR A C 1
ATOM 746 O O . THR A 1 95 ? 0.712 0.612 -16.903 1.00 97.00 95 THR A O 1
ATOM 749 N N . ALA A 1 96 ? 1.545 -0.400 -15.087 1.00 96.62 96 ALA A N 1
ATOM 750 C CA . ALA A 1 96 ? 1.630 0.806 -14.273 1.00 96.62 96 ALA A CA 1
ATOM 751 C C . ALA A 1 96 ? 2.822 0.699 -13.328 1.00 96.62 96 ALA A C 1
ATOM 753 O O . ALA A 1 96 ? 3.205 -0.406 -12.943 1.00 96.62 96 ALA A O 1
ATOM 754 N N . ARG A 1 97 ? 3.386 1.837 -12.924 1.00 96.75 97 ARG A N 1
ATOM 755 C CA . ARG A 1 97 ? 4.374 1.856 -11.844 1.00 96.75 97 ARG A CA 1
ATOM 756 C C . ARG A 1 97 ? 3.775 1.259 -10.575 1.00 96.75 97 ARG A C 1
ATOM 758 O O . ARG A 1 97 ? 2.586 1.465 -10.313 1.00 96.75 97 ARG A O 1
ATOM 765 N N . LEU A 1 98 ? 4.576 0.520 -9.814 1.00 97.50 98 LEU A N 1
ATOM 766 C CA . LEU A 1 98 ? 4.127 -0.214 -8.630 1.00 97.50 98 LEU A CA 1
ATOM 767 C C . LEU A 1 98 ? 3.345 0.687 -7.664 1.00 97.50 98 LEU A C 1
ATOM 769 O O . LEU A 1 98 ? 2.241 0.345 -7.244 1.00 97.50 98 LEU A O 1
ATOM 773 N N . GLU A 1 99 ? 3.867 1.882 -7.396 1.00 96.31 99 GLU A N 1
ATOM 774 C CA . GLU A 1 99 ? 3.282 2.850 -6.474 1.00 96.31 99 GLU A CA 1
ATOM 775 C C . GLU A 1 99 ? 1.934 3.424 -6.947 1.00 96.31 99 GLU A C 1
ATOM 777 O O . GLU A 1 99 ? 1.176 3.958 -6.141 1.00 96.31 99 GLU A O 1
ATOM 782 N N . GLN A 1 100 ? 1.581 3.274 -8.226 1.00 95.69 100 GLN A N 1
ATOM 783 C CA . GLN A 1 100 ? 0.326 3.769 -8.811 1.00 95.69 100 GLN A CA 1
ATOM 784 C C . GLN A 1 100 ? -0.621 2.648 -9.257 1.00 95.69 100 GLN A C 1
ATOM 786 O O . GLN A 1 100 ? -1.748 2.922 -9.668 1.00 95.69 100 GLN A O 1
ATOM 791 N N . ALA A 1 101 ? -0.184 1.390 -9.207 1.00 96.75 101 ALA A N 1
ATOM 792 C CA . ALA A 1 101 ? -0.900 0.289 -9.826 1.00 96.75 101 ALA A CA 1
ATOM 793 C C . ALA A 1 101 ? -2.195 -0.075 -9.083 1.00 96.75 101 ALA A C 1
ATOM 795 O O . ALA A 1 101 ? -2.192 -0.330 -7.881 1.00 96.75 101 ALA A O 1
ATOM 796 N N . TYR A 1 102 ? -3.296 -0.183 -9.824 1.00 95.81 102 TYR A N 1
ATOM 797 C CA . TYR A 1 102 ? -4.545 -0.801 -9.381 1.00 95.81 102 TYR A CA 1
ATOM 798 C C . TYR A 1 102 ? -4.512 -2.327 -9.513 1.00 95.81 102 TYR A C 1
ATOM 800 O O . TYR A 1 102 ? -3.948 -2.875 -10.466 1.00 95.81 102 TYR A O 1
ATOM 808 N N . PHE A 1 103 ? -5.189 -3.002 -8.589 1.00 97.50 103 PHE A N 1
ATOM 809 C CA . PHE A 1 103 ? -5.408 -4.445 -8.591 1.00 97.50 103 PHE A CA 1
ATOM 810 C C . PHE A 1 103 ? -6.784 -4.764 -7.994 1.00 97.50 103 PHE A C 1
ATOM 812 O O . PHE A 1 103 ? -7.376 -3.942 -7.295 1.00 97.50 103 PHE A O 1
ATOM 819 N N . ALA A 1 104 ? -7.320 -5.938 -8.309 1.00 96.25 104 ALA A N 1
ATOM 820 C CA . ALA A 1 104 ? -8.561 -6.416 -7.721 1.00 96.25 104 ALA A CA 1
ATOM 821 C C . ALA A 1 104 ? -8.270 -6.990 -6.330 1.00 96.25 104 ALA A C 1
ATOM 823 O O . ALA A 1 104 ? -7.572 -7.996 -6.193 1.00 96.25 104 ALA A O 1
ATOM 824 N N . LYS A 1 105 ? -8.809 -6.336 -5.300 1.00 94.38 105 LYS A N 1
ATOM 825 C CA . LYS A 1 105 ? -8.655 -6.746 -3.903 1.00 94.38 105 LYS A CA 1
ATOM 826 C C . LYS A 1 105 ? -9.619 -7.879 -3.568 1.00 94.38 105 LYS A C 1
ATOM 828 O O . LYS A 1 105 ? -10.798 -7.829 -3.919 1.00 94.38 105 LYS A O 1
ATOM 833 N N . SER A 1 106 ? -9.131 -8.876 -2.840 1.00 88.69 106 SER A N 1
ATOM 834 C CA . SER A 1 106 ? -9.966 -9.963 -2.330 1.00 88.69 106 SER A CA 1
ATOM 835 C C . SER A 1 106 ? -10.768 -9.483 -1.123 1.00 88.69 106 SER A C 1
ATOM 837 O O . SER A 1 106 ? -10.196 -9.246 -0.055 1.00 88.69 106 SER A O 1
ATOM 839 N N . ALA A 1 107 ? -12.083 -9.345 -1.280 1.00 86.81 107 ALA A N 1
ATOM 840 C CA . ALA A 1 107 ? -12.992 -9.076 -0.170 1.00 86.81 107 ALA A CA 1
ATOM 841 C C . ALA A 1 107 ? -13.124 -10.305 0.742 1.00 86.81 107 ALA A C 1
ATOM 843 O O . ALA A 1 107 ? -13.058 -11.446 0.277 1.00 86.81 107 ALA A O 1
ATOM 844 N N . LEU A 1 108 ? -13.317 -10.067 2.040 1.00 87.31 108 LEU A N 1
ATOM 845 C CA . LEU A 1 108 ? -13.706 -11.127 2.965 1.00 87.31 108 LEU A CA 1
ATOM 846 C C . LEU A 1 108 ? -15.193 -11.465 2.776 1.00 87.31 108 LEU A C 1
ATOM 848 O O . LEU A 1 108 ? -15.961 -10.612 2.320 1.00 87.31 108 LEU A O 1
ATOM 852 N N . PRO A 1 109 ? -15.622 -12.690 3.126 1.00 88.31 109 PRO A N 1
ATOM 853 C CA . PRO A 1 109 ? -17.039 -12.998 3.238 1.00 88.31 109 PRO A CA 1
ATOM 854 C C . PRO A 1 109 ? -17.741 -12.002 4.165 1.00 88.31 109 PRO A C 1
ATOM 856 O O . PRO A 1 109 ? -17.164 -11.544 5.153 1.00 88.31 109 PRO A O 1
ATOM 859 N N . ALA A 1 110 ? -18.994 -11.683 3.847 1.00 89.62 110 ALA A N 1
ATOM 860 C CA . ALA A 1 110 ? -19.815 -10.883 4.738 1.00 89.62 110 ALA A CA 1
ATOM 861 C C . ALA A 1 110 ? -20.028 -11.636 6.059 1.00 89.62 110 ALA A C 1
ATOM 863 O O . ALA A 1 110 ? -20.330 -12.830 6.065 1.00 89.62 110 ALA A O 1
ATOM 864 N N . GLU A 1 111 ? -19.889 -10.919 7.167 1.00 93.31 111 GLU A N 1
ATOM 865 C CA . GLU A 1 111 ? -20.125 -11.413 8.518 1.00 93.31 111 GLU A CA 1
ATOM 866 C C . GLU A 1 111 ? -20.984 -10.399 9.259 1.00 93.31 111 GLU A C 1
ATOM 868 O O . GLU A 1 111 ? -20.852 -9.191 9.048 1.00 93.31 111 GLU A O 1
ATOM 873 N N . GLU A 1 112 ? -21.845 -10.888 10.147 1.00 94.75 112 GLU A N 1
ATOM 874 C CA . GLU A 1 112 ? -22.609 -10.008 11.022 1.00 94.75 112 GLU A CA 1
ATOM 875 C C . GLU A 1 112 ? -21.662 -9.271 11.985 1.00 94.75 112 GLU A C 1
ATOM 877 O O . GLU A 1 112 ? -20.766 -9.906 12.567 1.00 94.75 112 GLU A O 1
ATOM 882 N N . PRO A 1 113 ? -21.835 -7.950 12.182 1.00 95.00 113 PRO A N 1
ATOM 883 C CA . PRO A 1 113 ? -21.026 -7.191 13.123 1.00 95.00 113 PRO A CA 1
ATOM 884 C C . PRO A 1 113 ? -21.146 -7.752 14.544 1.00 95.00 113 PRO A C 1
ATOM 886 O O . PRO A 1 113 ? -22.233 -7.797 15.119 1.00 95.00 113 PRO A O 1
ATOM 889 N N . GLN A 1 114 ? -20.018 -8.143 15.132 1.00 97.06 114 GLN A N 1
ATOM 890 C CA . GLN A 1 114 ? -19.948 -8.619 16.515 1.00 97.06 114 GLN A CA 1
ATOM 891 C C . GLN A 1 114 ? -19.699 -7.450 17.481 1.00 97.06 114 GLN A C 1
ATOM 893 O O . GLN A 1 114 ? -19.134 -6.436 17.061 1.00 97.06 114 GLN A O 1
ATOM 898 N N . PRO A 1 115 ? -20.096 -7.541 18.763 1.00 97.56 115 PRO A N 1
ATOM 899 C CA . PRO A 1 115 ? -19.824 -6.493 19.743 1.00 97.56 115 PRO A CA 1
ATOM 900 C C . PRO A 1 115 ? -18.332 -6.162 19.839 1.00 97.56 115 PRO A C 1
ATOM 902 O O . PRO A 1 115 ? -17.486 -7.057 19.805 1.00 97.56 115 PRO A O 1
ATOM 905 N N . LEU A 1 116 ? -18.024 -4.870 19.966 1.00 97.81 116 LEU A N 1
ATOM 906 C CA . LEU A 1 116 ? -16.661 -4.395 20.183 1.00 97.81 116 LEU A CA 1
ATOM 907 C C . LEU A 1 116 ? -16.126 -4.958 21.509 1.00 97.81 116 LEU A C 1
ATOM 909 O O . LEU A 1 116 ? -16.776 -4.818 22.546 1.00 97.81 116 LEU A O 1
ATOM 913 N N . GLU A 1 117 ? -14.944 -5.569 21.480 1.00 98.00 117 GLU A N 1
ATOM 914 C CA . GLU A 1 117 ? -14.337 -6.213 22.649 1.00 98.00 117 GLU A CA 1
ATOM 915 C C . GLU A 1 117 ? -12.882 -5.769 22.802 1.00 98.00 117 GLU A C 1
ATOM 917 O O . GLU A 1 117 ? -12.109 -5.842 21.852 1.00 98.00 117 GLU A O 1
ATOM 922 N N . LYS A 1 118 ? -12.488 -5.319 23.996 1.00 98.12 118 LYS A N 1
ATOM 923 C CA . LYS A 1 118 ? -11.097 -4.959 24.300 1.00 98.12 118 LYS A CA 1
ATOM 924 C C . LYS A 1 118 ? -10.368 -6.161 24.893 1.00 98.12 118 LYS A C 1
ATOM 926 O O . LYS A 1 118 ? 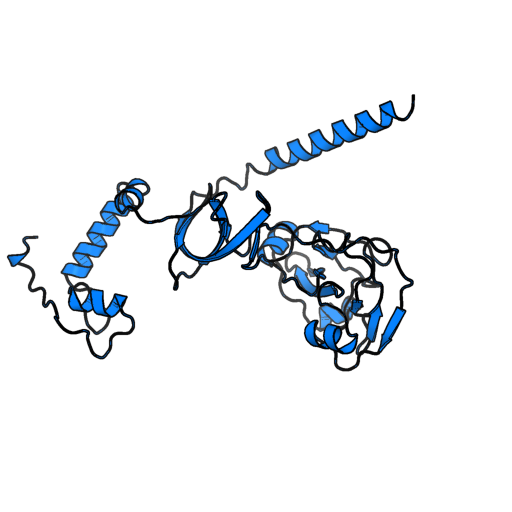-10.820 -6.724 25.887 1.00 98.12 118 LYS A O 1
ATOM 931 N N . VAL A 1 119 ? -9.217 -6.503 24.323 1.00 97.62 119 VAL A N 1
ATOM 932 C CA . VAL A 1 119 ? -8.387 -7.646 24.726 1.00 97.62 119 VAL A CA 1
ATOM 933 C C . VAL A 1 119 ? -6.953 -7.212 25.010 1.00 97.62 119 VAL A C 1
ATOM 935 O O . VAL A 1 119 ? -6.429 -6.296 24.374 1.00 97.62 119 VAL A O 1
ATOM 938 N N . SER A 1 120 ? -6.315 -7.864 25.984 1.00 97.44 120 SER A N 1
ATOM 939 C CA . SER A 1 120 ? -4.902 -7.632 26.292 1.00 97.44 120 SER A CA 1
ATOM 940 C C . SER A 1 120 ? -4.014 -8.398 25.315 1.00 97.44 120 SER A C 1
ATOM 942 O O . SER A 1 120 ? -4.200 -9.593 25.092 1.00 97.44 120 SER A O 1
ATOM 944 N N . THR A 1 121 ? -3.054 -7.690 24.739 1.00 96.00 121 THR A N 1
ATOM 945 C CA . THR A 1 121 ? -2.109 -8.148 23.716 1.00 96.00 121 THR A CA 1
ATOM 946 C C . THR A 1 121 ? -0.739 -7.522 24.006 1.00 96.00 121 THR A C 1
ATOM 948 O O . THR A 1 121 ? -0.306 -6.629 23.272 1.00 96.00 121 THR A O 1
ATOM 951 N N . PRO A 1 122 ? -0.082 -7.890 25.118 1.00 93.75 122 PRO A N 1
ATOM 952 C CA . PRO A 1 122 ? 1.204 -7.308 25.484 1.00 93.75 122 PRO A CA 1
ATOM 953 C C . PRO A 1 122 ? 2.257 -7.596 24.403 1.00 93.75 122 PRO A C 1
ATOM 955 O O . PRO A 1 122 ? 2.224 -8.647 23.760 1.00 93.75 122 PRO A O 1
ATOM 958 N N . ASP A 1 123 ? 3.171 -6.646 24.194 1.00 92.06 123 ASP A N 1
ATOM 959 C CA . ASP A 1 123 ? 4.301 -6.733 23.253 1.00 92.06 123 ASP A CA 1
ATOM 960 C C . ASP A 1 123 ? 3.921 -7.007 21.774 1.00 92.06 123 ASP A C 1
ATOM 962 O O . ASP A 1 123 ? 4.749 -7.415 20.952 1.00 92.06 123 ASP A O 1
ATOM 966 N N . CYS A 1 124 ? 2.665 -6.756 21.388 1.00 92.69 124 CYS A N 1
ATOM 967 C CA . CYS A 1 124 ? 2.140 -7.001 20.043 1.00 92.69 124 CYS A CA 1
ATOM 968 C C . CYS A 1 124 ? 2.131 -5.732 19.173 1.00 92.69 124 CYS A C 1
ATOM 970 O O . CYS A 1 124 ? 1.074 -5.226 18.814 1.00 92.69 124 CYS A O 1
ATOM 972 N N . HIS A 1 125 ? 3.311 -5.225 18.801 1.00 90.06 125 HIS A N 1
ATOM 973 C CA . HIS A 1 125 ? 3.435 -3.973 18.029 1.00 90.06 125 HIS A CA 1
ATOM 974 C C . HIS A 1 125 ? 3.322 -4.123 16.499 1.00 90.06 125 HIS A C 1
ATOM 976 O O . HIS A 1 125 ? 3.369 -3.122 15.781 1.00 90.06 125 HIS A O 1
ATOM 982 N N . THR A 1 126 ? 3.246 -5.347 15.966 1.00 93.12 126 THR A N 1
ATOM 983 C CA . THR A 1 126 ? 3.197 -5.604 14.519 1.00 93.12 126 THR A CA 1
ATOM 984 C C . THR A 1 126 ? 1.981 -6.438 14.150 1.00 93.12 126 THR A C 1
ATOM 986 O O . THR A 1 126 ? 1.426 -7.169 14.967 1.00 93.12 126 THR A O 1
ATOM 989 N N . ILE A 1 127 ? 1.576 -6.365 12.881 1.00 93.88 127 ILE A N 1
ATOM 990 C CA . ILE A 1 127 ? 0.476 -7.192 12.376 1.00 93.88 127 ILE A CA 1
ATOM 991 C C . ILE A 1 127 ? 0.822 -8.676 12.486 1.00 93.88 127 ILE A C 1
ATOM 993 O O . ILE A 1 127 ? -0.042 -9.484 12.806 1.00 93.88 127 ILE A O 1
ATOM 997 N N . GLU A 1 128 ? 2.081 -9.037 12.249 1.00 94.25 128 GLU A N 1
ATOM 998 C CA . GLU A 1 128 ? 2.582 -10.395 12.419 1.00 94.25 128 GLU A CA 1
ATOM 999 C C . GLU A 1 128 ? 2.442 -10.883 13.863 1.00 94.25 128 GLU A C 1
ATOM 1001 O O . GLU A 1 128 ? 1.937 -11.986 14.073 1.00 94.25 128 GLU A O 1
ATOM 1006 N N . SER A 1 129 ? 2.874 -10.092 14.854 1.00 94.94 129 SER A N 1
ATOM 1007 C CA . SER A 1 129 ? 2.786 -10.507 16.257 1.00 94.94 129 SER A CA 1
ATOM 1008 C C . SER A 1 129 ? 1.338 -10.573 16.733 1.00 94.94 129 SER A C 1
ATOM 1010 O O . SER A 1 129 ? 0.957 -11.570 17.340 1.00 94.94 129 SER A O 1
ATOM 1012 N N . LEU A 1 130 ? 0.510 -9.593 16.363 1.00 95.56 130 LEU A N 1
ATOM 1013 C CA . LEU A 1 130 ? -0.913 -9.562 16.695 1.00 95.56 130 LEU A CA 1
ATOM 1014 C C . LEU A 1 130 ? -1.683 -10.748 16.100 1.00 95.56 130 LEU A C 1
ATOM 1016 O O . LEU A 1 130 ? -2.424 -11.426 16.810 1.00 95.56 130 LEU A O 1
ATOM 1020 N N . ALA A 1 131 ? -1.508 -11.004 14.799 1.00 95.94 131 ALA A N 1
ATOM 1021 C CA . ALA A 1 131 ? -2.183 -12.093 14.094 1.00 95.94 131 ALA A CA 1
ATOM 1022 C C . ALA A 1 131 ? -1.847 -13.452 14.723 1.00 95.94 131 ALA A C 1
ATOM 1024 O O . ALA A 1 131 ? -2.740 -14.259 14.974 1.00 95.94 131 ALA A O 1
ATOM 1025 N N . ASN A 1 132 ? -0.572 -13.675 15.053 1.00 96.31 132 ASN A N 1
ATOM 1026 C CA . ASN A 1 132 ? -0.136 -14.895 15.726 1.00 96.31 132 ASN A CA 1
ATOM 1027 C C . ASN A 1 132 ? -0.693 -14.999 17.152 1.00 96.31 132 ASN A C 1
ATOM 1029 O O . ASN A 1 132 ? -1.142 -16.071 17.549 1.00 96.31 132 ASN A O 1
ATOM 1033 N N . PHE A 1 133 ? -0.682 -13.901 17.912 1.00 96.38 133 PHE A N 1
ATOM 1034 C CA . PHE A 1 133 ? -1.153 -13.877 19.297 1.00 96.38 133 PHE A CA 1
ATOM 1035 C C . PHE A 1 133 ? -2.653 -14.176 19.402 1.00 96.38 133 PHE A C 1
ATOM 1037 O O . PHE A 1 133 ? -3.070 -14.984 20.228 1.00 96.38 133 PHE A O 1
ATOM 1044 N N . LEU A 1 134 ? -3.462 -13.560 18.537 1.00 95.50 134 LEU A N 1
ATOM 1045 C CA . LEU A 1 134 ? -4.916 -13.743 18.507 1.00 95.50 134 LEU A CA 1
ATOM 1046 C C . LEU A 1 134 ? -5.359 -14.960 17.682 1.00 95.50 134 LEU A C 1
ATOM 1048 O O . LEU A 1 134 ? -6.552 -15.250 17.621 1.00 95.50 134 LEU A O 1
ATOM 1052 N N . ASN A 1 135 ? -4.418 -15.665 17.046 1.00 96.50 135 ASN A N 1
ATOM 1053 C CA . ASN A 1 135 ? -4.686 -16.756 16.109 1.00 96.50 135 ASN A CA 1
ATOM 1054 C C . ASN A 1 135 ? -5.678 -16.347 14.998 1.00 96.50 135 ASN A C 1
ATOM 1056 O O . ASN A 1 135 ? -6.639 -17.055 14.691 1.00 96.50 135 ASN A O 1
ATOM 1060 N N . LEU A 1 136 ? -5.443 -15.171 14.412 1.00 95.25 136 LEU A N 1
ATOM 1061 C CA . LEU A 1 136 ? -6.241 -14.596 13.333 1.00 95.25 136 LEU A CA 1
ATOM 1062 C C . LEU A 1 136 ? -5.424 -14.513 12.038 1.00 95.25 136 LEU A C 1
ATOM 1064 O O . LEU A 1 136 ? -4.217 -14.273 12.077 1.00 95.25 136 LEU A O 1
ATOM 1068 N N . PRO A 1 137 ? -6.064 -14.651 10.866 1.00 96.12 137 PRO A N 1
ATOM 1069 C CA . PRO A 1 137 ? -5.410 -14.342 9.600 1.00 96.12 137 PRO A CA 1
ATOM 1070 C C . PRO A 1 137 ? -5.125 -12.829 9.501 1.00 96.12 137 PRO A C 1
ATOM 1072 O O . PRO A 1 137 ? -5.845 -12.013 10.078 1.00 96.12 137 PRO A O 1
ATOM 1075 N N . LYS A 1 138 ? -4.088 -12.421 8.755 1.00 96.31 138 LYS A N 1
ATOM 1076 C CA . LYS A 1 138 ? -3.697 -10.996 8.635 1.00 96.31 138 LYS A CA 1
ATOM 1077 C 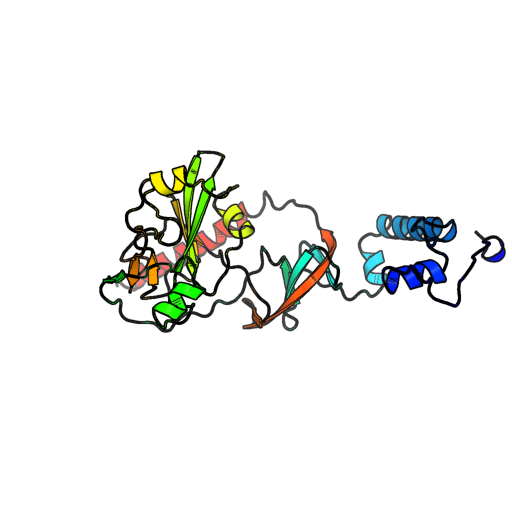C . LYS A 1 138 ? -4.780 -10.140 7.971 1.00 96.31 138 LYS A C 1
ATOM 1079 O O . LYS A 1 138 ? -4.874 -8.946 8.218 1.00 96.31 138 LYS A O 1
ATOM 1084 N N . GLU A 1 139 ? -5.624 -10.755 7.155 1.00 96.06 139 GLU A N 1
ATOM 1085 C CA . GLU A 1 139 ? -6.794 -10.148 6.529 1.00 96.06 139 GLU A CA 1
ATOM 1086 C C . GLU A 1 139 ? -7.845 -9.719 7.569 1.00 96.06 139 GLU A C 1
ATOM 1088 O O . GLU A 1 139 ? -8.674 -8.859 7.283 1.00 96.06 139 GLU A O 1
ATOM 1093 N N . LYS A 1 140 ? -7.815 -10.299 8.779 1.00 97.00 140 LYS A N 1
ATOM 1094 C CA . LYS A 1 140 ? -8.690 -9.954 9.909 1.00 97.00 140 LYS A CA 1
ATOM 1095 C C . LYS A 1 140 ? -8.088 -8.912 10.847 1.00 97.00 140 LYS A C 1
ATOM 1097 O O . LYS A 1 140 ? -8.657 -8.651 11.902 1.00 97.00 140 LYS A O 1
ATOM 1102 N N . THR A 1 141 ? -6.973 -8.288 10.483 1.00 97.50 141 THR A N 1
ATOM 1103 C CA . THR A 1 141 ? -6.384 -7.193 11.257 1.00 97.50 141 THR A CA 1
ATOM 1104 C C . THR A 1 141 ? -6.380 -5.895 10.451 1.00 97.50 141 THR A C 1
ATOM 1106 O O . THR A 1 141 ? -6.434 -5.896 9.218 1.00 97.50 141 THR A O 1
ATOM 1109 N N . ALA A 1 142 ? -6.342 -4.765 11.150 1.00 96.62 142 ALA A N 1
ATOM 1110 C CA . ALA A 1 142 ? -6.223 -3.434 10.578 1.00 96.62 142 ALA A CA 1
ATOM 1111 C C . ALA A 1 142 ? -4.876 -2.824 10.974 1.00 96.62 142 ALA A C 1
ATOM 1113 O O . ALA A 1 142 ? -4.487 -2.839 12.141 1.00 96.62 142 ALA A O 1
ATOM 1114 N N . LYS A 1 143 ? -4.168 -2.265 9.996 1.00 94.88 143 LYS A N 1
ATOM 1115 C CA . LYS A 1 143 ? -2.889 -1.584 10.179 1.00 94.88 143 LYS A CA 1
ATOM 1116 C C . LYS A 1 143 ? -3.111 -0.080 10.179 1.00 94.88 143 LYS A C 1
ATOM 1118 O O . LYS A 1 143 ? -3.658 0.465 9.221 1.00 94.88 143 LYS A O 1
ATOM 1123 N N . ALA A 1 144 ? -2.640 0.568 11.237 1.00 96.38 144 ALA A N 1
ATOM 1124 C CA . ALA A 1 144 ? -2.636 2.013 11.374 1.00 96.38 144 ALA A CA 1
ATOM 1125 C C . ALA A 1 144 ? -1.306 2.602 10.890 1.00 96.38 144 ALA A C 1
ATOM 1127 O O . ALA A 1 144 ? -0.238 2.145 11.301 1.00 96.38 144 ALA A O 1
ATOM 1128 N N . LEU A 1 145 ? -1.367 3.638 10.055 1.00 97.38 145 LEU A N 1
ATOM 1129 C CA . LEU A 1 145 ? -0.221 4.483 9.724 1.00 97.38 145 LEU A CA 1
ATOM 1130 C C . LEU A 1 145 ? -0.571 5.943 10.002 1.00 97.38 145 LEU A C 1
ATOM 1132 O O . LEU A 1 145 ? -1.700 6.366 9.778 1.00 97.38 145 LEU A O 1
ATOM 1136 N N . MET A 1 146 ? 0.391 6.713 10.498 1.00 97.38 146 MET A N 1
ATOM 1137 C CA . MET A 1 146 ? 0.154 8.065 11.003 1.00 97.38 146 MET A CA 1
ATOM 1138 C C . MET A 1 146 ? 1.125 9.037 10.348 1.00 97.38 146 MET A C 1
ATOM 1140 O O . MET A 1 146 ? 2.345 8.858 10.393 1.00 97.38 146 MET A O 1
ATOM 1144 N N . TYR A 1 147 ? 0.564 10.060 9.720 1.00 98.06 147 TYR A N 1
ATOM 1145 C CA . TYR A 1 147 ? 1.302 11.072 8.986 1.00 98.06 147 TYR A CA 1
ATOM 1146 C C . TYR A 1 147 ? 0.838 12.462 9.405 1.00 98.06 147 TYR A C 1
ATOM 1148 O O . TYR A 1 147 ? -0.271 12.644 9.893 1.00 98.06 147 TYR A O 1
ATOM 1156 N N . THR A 1 148 ? 1.671 13.457 9.138 1.00 97.94 148 THR A N 1
ATOM 1157 C CA . THR A 1 148 ? 1.330 14.867 9.296 1.00 97.94 148 THR A CA 1
ATOM 1158 C C . THR A 1 148 ? 1.502 15.553 7.954 1.00 97.94 148 THR A C 1
ATOM 1160 O O . THR A 1 148 ? 2.521 15.374 7.276 1.00 97.94 148 THR A O 1
ATOM 1163 N N . ARG A 1 149 ? 0.506 16.345 7.557 1.00 97.50 149 ARG A N 1
ATOM 1164 C CA . ARG A 1 149 ? 0.564 17.161 6.346 1.00 97.50 149 ARG A CA 1
ATOM 1165 C C . ARG A 1 149 ? 1.289 18.478 6.639 1.00 97.50 149 ARG A C 1
ATOM 1167 O O . ARG A 1 149 ? 0.766 19.298 7.389 1.00 97.50 149 ARG A O 1
ATOM 1174 N N . PRO A 1 150 ? 2.467 18.745 6.041 1.00 96.69 150 PRO A N 1
ATOM 1175 C CA . PRO A 1 150 ? 3.242 19.942 6.369 1.00 96.69 150 PRO A CA 1
ATOM 1176 C C . PRO A 1 150 ? 2.573 21.264 5.982 1.00 96.69 150 PRO A C 1
ATOM 1178 O O . PRO A 1 150 ? 2.895 22.290 6.567 1.00 96.69 150 PRO A O 1
ATOM 1181 N N . SER A 1 151 ? 1.671 21.263 4.993 1.00 95.88 151 SER A N 1
ATOM 1182 C CA . SER A 1 151 ? 1.059 22.500 4.488 1.00 95.88 151 SER A CA 1
ATOM 1183 C C . SER A 1 151 ? 0.132 23.184 5.493 1.00 95.88 151 SER A C 1
ATOM 1185 O O . SER A 1 151 ? -0.040 24.396 5.419 1.00 95.88 151 SER A O 1
ATOM 1187 N N . ASP A 1 152 ? -0.480 22.424 6.401 1.00 95.38 152 ASP A N 1
ATOM 1188 C CA . ASP A 1 152 ? -1.441 22.925 7.391 1.00 95.38 152 ASP A CA 1
ATOM 1189 C C . ASP A 1 152 ? -1.294 22.284 8.781 1.00 95.38 152 ASP A C 1
ATOM 1191 O O . ASP A 1 152 ? -2.073 22.586 9.679 1.00 95.38 152 ASP A O 1
ATOM 1195 N N . GLY A 1 153 ? -0.305 21.406 8.971 1.00 95.19 153 GLY A N 1
ATOM 1196 C CA . GLY A 1 153 ? -0.066 20.706 10.234 1.00 95.19 153 GLY A CA 1
ATOM 1197 C C . GLY A 1 153 ? -1.106 19.633 10.559 1.00 95.19 153 GLY A C 1
ATOM 1198 O O . GLY A 1 153 ? -1.102 19.119 11.673 1.00 95.19 153 GLY A O 1
ATOM 1199 N N . LYS A 1 154 ? -1.998 19.277 9.624 1.00 97.00 154 LYS A N 1
ATOM 1200 C CA . LYS A 1 154 ? -3.080 18.327 9.900 1.00 97.00 154 LYS A CA 1
ATOM 1201 C C . LYS A 1 154 ? -2.525 16.922 10.145 1.00 97.00 154 LYS A C 1
ATOM 1203 O O . LYS A 1 154 ? -1.793 16.391 9.306 1.00 97.00 154 LYS A O 1
ATOM 1208 N N . PHE A 1 155 ? -2.929 16.306 11.255 1.00 97.94 155 PHE A N 1
ATOM 1209 C CA . PHE A 1 155 ? -2.671 14.895 11.536 1.00 97.94 155 PHE A CA 1
ATOM 1210 C C . PHE A 1 155 ? -3.583 14.009 10.678 1.00 97.94 155 PHE A C 1
ATOM 1212 O O . PHE A 1 155 ? -4.794 14.229 10.598 1.00 97.94 155 PHE A O 1
ATOM 1219 N N . ILE A 1 156 ? -2.999 13.018 10.014 1.00 98.19 156 ILE A N 1
ATOM 1220 C CA . ILE A 1 156 ? -3.668 12.111 9.085 1.00 98.19 156 ILE A CA 1
ATOM 1221 C C . ILE A 1 156 ? -3.489 10.687 9.596 1.00 98.19 156 ILE A C 1
ATOM 1223 O O . ILE A 1 156 ? -2.372 10.170 9.668 1.00 98.19 156 ILE A O 1
ATOM 1227 N N . PHE A 1 157 ? -4.612 10.048 9.908 1.00 98.38 157 PHE A N 1
ATOM 1228 C CA . PHE A 1 157 ? -4.665 8.667 10.349 1.00 98.38 157 PHE A CA 1
ATOM 1229 C C . PHE A 1 157 ? -5.107 7.775 9.195 1.00 98.38 157 PHE A C 1
ATOM 1231 O O . PHE A 1 157 ? -6.205 7.934 8.664 1.00 98.38 157 PHE A O 1
ATOM 1238 N N . ILE A 1 158 ? -4.255 6.832 8.807 1.00 98.44 158 ILE A N 1
ATOM 1239 C CA . ILE A 1 158 ? -4.508 5.917 7.700 1.00 98.44 158 ILE A CA 1
ATOM 1240 C C . ILE A 1 158 ? -4.795 4.514 8.212 1.00 98.44 158 ILE A C 1
ATOM 1242 O O . ILE A 1 158 ? -4.038 3.981 9.021 1.00 98.44 158 ILE A O 1
ATOM 1246 N N . VAL A 1 159 ? -5.847 3.891 7.679 1.00 98.19 159 VAL A N 1
ATOM 1247 C CA . VAL A 1 159 ? -6.154 2.475 7.920 1.00 98.19 159 VAL A CA 1
ATOM 1248 C C . VAL A 1 159 ? -6.063 1.685 6.622 1.00 98.19 159 VAL A C 1
ATOM 1250 O O . VAL A 1 159 ? -6.755 1.985 5.649 1.00 98.19 159 VAL A O 1
ATOM 1253 N N . VAL A 1 160 ? -5.245 0.635 6.627 1.00 97.88 160 VAL A N 1
ATOM 1254 C CA . VAL A 1 160 ? -5.195 -0.386 5.568 1.00 97.88 160 VAL A CA 1
ATOM 1255 C C . VAL A 1 160 ? -5.362 -1.772 6.189 1.00 97.88 160 VAL A C 1
ATOM 1257 O O . VAL A 1 160 ? -5.134 -1.950 7.386 1.00 97.88 160 VAL A O 1
ATOM 1260 N N . ARG A 1 161 ? -5.774 -2.778 5.411 1.00 97.19 161 ARG A N 1
ATOM 1261 C CA . ARG A 1 161 ? -5.928 -4.146 5.936 1.00 97.19 161 ARG A CA 1
ATOM 1262 C C . ARG A 1 161 ? -4.555 -4.754 6.243 1.00 97.19 161 ARG A C 1
ATOM 1264 O O . ARG A 1 161 ? -3.579 -4.432 5.563 1.00 97.19 161 ARG A O 1
ATOM 1271 N N . GLY A 1 162 ? -4.449 -5.602 7.261 1.00 96.38 162 GLY A N 1
ATOM 1272 C CA . GLY A 1 162 ? -3.167 -6.066 7.802 1.00 96.38 162 GLY A CA 1
ATOM 1273 C C . GLY A 1 162 ? -2.261 -6.794 6.804 1.00 96.38 162 GLY A C 1
AT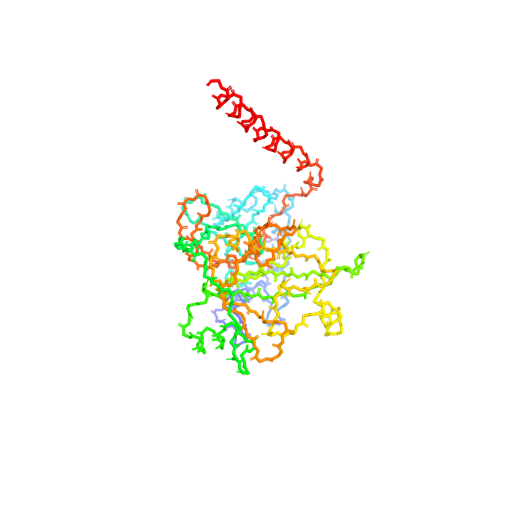OM 1274 O O . GLY A 1 162 ? -1.037 -6.641 6.852 1.00 96.38 162 GLY A O 1
ATOM 1275 N N . ASP A 1 163 ? -2.854 -7.524 5.860 1.00 95.75 163 ASP A N 1
ATOM 1276 C CA . ASP A 1 163 ? -2.200 -8.232 4.750 1.00 95.75 163 ASP A CA 1
ATOM 1277 C C . ASP A 1 163 ? -1.754 -7.316 3.594 1.00 95.75 163 ASP A C 1
ATOM 1279 O O . ASP A 1 163 ? -1.037 -7.761 2.693 1.00 95.75 163 ASP A O 1
ATOM 1283 N N . THR A 1 164 ? -2.157 -6.045 3.617 1.00 96.00 164 THR A N 1
ATOM 1284 C CA . THR A 1 164 ? -1.825 -5.047 2.594 1.00 96.00 164 THR A CA 1
ATOM 1285 C C . THR A 1 164 ? -0.756 -4.066 3.078 1.00 96.00 164 THR A C 1
ATOM 1287 O O . THR A 1 164 ? -0.458 -3.934 4.274 1.00 96.00 164 THR A O 1
ATOM 1290 N N . GLN A 1 165 ? -0.130 -3.381 2.124 1.00 96.50 165 GLN A N 1
ATOM 1291 C CA . GLN A 1 165 ? 0.834 -2.312 2.377 1.00 96.50 165 GLN A CA 1
ATOM 1292 C C . GLN A 1 165 ? 0.302 -0.998 1.816 1.00 96.50 165 GLN A C 1
ATOM 1294 O O . GLN A 1 165 ? -0.399 -1.001 0.809 1.00 96.50 165 GLN A O 1
ATOM 1299 N N . LEU A 1 166 ? 0.637 0.116 2.461 1.00 97.75 166 LEU A N 1
ATOM 1300 C CA . LEU A 1 166 ? 0.272 1.446 1.986 1.00 97.75 166 LEU A CA 1
ATOM 1301 C C . LEU A 1 166 ? 1.128 1.832 0.772 1.00 97.75 166 LEU A C 1
ATOM 1303 O O . LEU A 1 166 ? 2.350 1.722 0.811 1.00 97.75 166 LEU A O 1
ATOM 1307 N N . SER A 1 167 ? 0.494 2.365 -0.269 1.00 98.06 167 SER A N 1
ATOM 1308 C CA . SER A 1 167 ? 1.153 3.191 -1.274 1.00 98.06 167 SER A CA 1
ATOM 1309 C C . SER A 1 167 ? 1.095 4.657 -0.852 1.00 98.06 167 SER A C 1
ATOM 1311 O O . SER A 1 167 ? 0.052 5.315 -0.940 1.00 98.06 167 SER A O 1
ATOM 1313 N N . GLU A 1 168 ? 2.239 5.206 -0.447 1.00 97.00 168 GLU A N 1
ATOM 1314 C CA . GLU A 1 168 ? 2.343 6.633 -0.133 1.00 97.00 168 GLU A CA 1
ATOM 1315 C C . GLU A 1 168 ? 2.047 7.518 -1.348 1.00 97.00 168 GLU A C 1
ATOM 1317 O O . GLU A 1 168 ? 1.486 8.600 -1.198 1.00 97.00 168 GLU A O 1
ATOM 1322 N N . ALA A 1 169 ? 2.368 7.064 -2.564 1.00 96.50 169 ALA A N 1
ATOM 1323 C CA . ALA A 1 169 ? 2.075 7.819 -3.780 1.00 96.50 169 ALA A CA 1
ATOM 1324 C C . ALA A 1 169 ? 0.561 7.982 -3.994 1.00 96.50 169 ALA A C 1
ATOM 1326 O O . ALA A 1 169 ? 0.102 9.070 -4.353 1.00 96.50 169 ALA A O 1
ATOM 1327 N N . LYS A 1 170 ? -0.227 6.931 -3.722 1.00 97.81 170 LYS A N 1
ATOM 1328 C CA . LYS A 1 170 ? -1.695 7.001 -3.790 1.00 97.81 170 LYS A CA 1
ATOM 1329 C C . LYS A 1 170 ? -2.269 7.892 -2.696 1.00 97.81 170 LYS A C 1
ATOM 1331 O O . LYS A 1 170 ? -3.141 8.709 -2.990 1.00 97.81 170 LYS A O 1
ATOM 1336 N N . LEU A 1 171 ? -1.744 7.796 -1.471 1.00 97.62 171 LEU A N 1
ATOM 1337 C CA . LEU A 1 171 ? -2.113 8.692 -0.373 1.00 97.62 171 LEU A CA 1
ATOM 1338 C C . LEU A 1 171 ? -1.872 10.157 -0.764 1.00 97.62 171 LEU A C 1
ATOM 1340 O O . LEU A 1 171 ? -2.804 10.962 -0.747 1.00 97.62 171 LEU A O 1
ATOM 1344 N N . LYS A 1 172 ? -0.649 10.489 -1.197 1.00 96.88 172 LYS A N 1
ATOM 1345 C CA . LYS A 1 172 ? -0.266 11.851 -1.597 1.00 96.88 172 LYS A CA 1
ATOM 1346 C C . LYS A 1 172 ? -1.136 12.408 -2.719 1.00 96.88 172 LYS A C 1
ATOM 1348 O O . LYS A 1 172 ? -1.472 13.589 -2.705 1.00 96.88 172 LYS A O 1
ATOM 1353 N N . GLY A 1 173 ? -1.567 11.554 -3.650 1.00 95.38 173 GLY A N 1
ATOM 1354 C CA . GLY A 1 173 ? -2.508 11.923 -4.709 1.00 95.38 173 GLY A CA 1
ATOM 1355 C C . GLY A 1 173 ? -3.873 12.420 -4.210 1.00 95.38 173 GLY A C 1
ATOM 13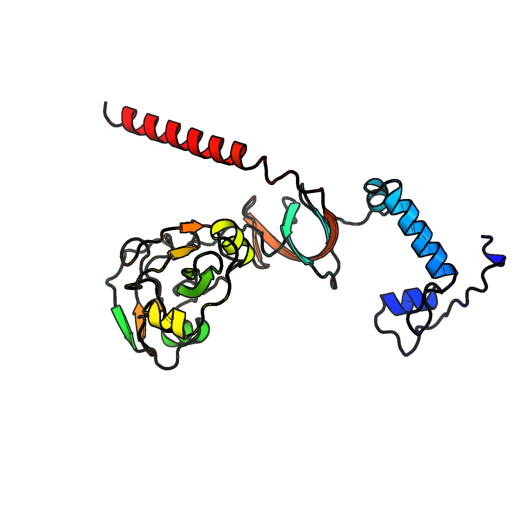56 O O . GLY A 1 173 ? -4.556 13.120 -4.954 1.00 95.38 173 GLY A O 1
ATOM 1357 N N . HIS A 1 174 ? -4.259 12.096 -2.970 1.00 95.44 174 HIS A N 1
ATOM 1358 C CA . HIS A 1 174 ? -5.544 12.478 -2.376 1.00 95.44 174 HIS A CA 1
ATOM 1359 C C . HIS A 1 174 ? -5.421 13.539 -1.282 1.00 95.44 174 HIS A C 1
ATOM 1361 O O . HIS A 1 174 ? -6.282 14.411 -1.192 1.00 95.44 174 HIS A O 1
ATOM 1367 N N . VAL A 1 175 ? -4.378 13.477 -0.447 1.00 96.31 175 VAL A N 1
ATOM 1368 C CA . VAL A 1 175 ? -4.241 14.378 0.715 1.00 96.31 175 VAL A CA 1
ATOM 1369 C C . VAL A 1 175 ? -3.144 15.433 0.572 1.00 96.31 175 VAL A C 1
ATOM 1371 O O . VAL A 1 175 ? -3.065 16.324 1.419 1.00 96.31 175 VAL A O 1
ATOM 1374 N N . GLY A 1 176 ? -2.347 15.379 -0.498 1.00 96.50 176 GLY A N 1
ATOM 1375 C CA . GLY A 1 176 ? -1.166 16.221 -0.698 1.00 96.50 176 GLY A CA 1
ATOM 1376 C C . GLY A 1 176 ? 0.095 15.630 -0.063 1.00 96.50 176 GLY A C 1
ATOM 1377 O O . GLY A 1 176 ? 0.114 14.478 0.361 1.00 96.50 176 GLY A O 1
ATOM 1378 N N . GLU A 1 177 ? 1.172 16.414 -0.010 1.00 97.50 177 GLU A N 1
ATOM 1379 C CA . GLU A 1 177 ? 2.428 15.961 0.596 1.00 97.50 177 GLU A CA 1
ATOM 1380 C C . GLU A 1 177 ? 2.267 15.662 2.089 1.00 97.50 177 GLU A C 1
ATOM 1382 O O . GLU A 1 177 ? 1.612 16.395 2.830 1.00 97.50 177 GLU A O 1
ATOM 1387 N N . VAL A 1 178 ? 2.915 14.587 2.530 1.00 97.69 178 VAL A N 1
ATOM 1388 C CA . VAL A 1 178 ? 2.866 14.092 3.906 1.00 97.69 178 VAL A CA 1
ATOM 1389 C C . VAL A 1 178 ? 4.257 13.691 4.379 1.00 97.69 178 VAL A C 1
ATOM 1391 O O . VAL A 1 178 ? 5.113 13.315 3.575 1.00 97.69 178 VAL A O 1
ATOM 1394 N N . ARG A 1 179 ? 4.464 13.738 5.694 1.00 97.56 179 ARG A N 1
ATOM 1395 C CA . ARG A 1 179 ? 5.606 13.129 6.387 1.00 97.56 179 ARG A CA 1
ATOM 1396 C C . ARG A 1 179 ? 5.107 12.217 7.496 1.00 97.56 179 ARG A C 1
ATOM 1398 O O . ARG A 1 179 ? 3.992 12.407 7.971 1.00 97.56 179 ARG A O 1
ATOM 1405 N N . VAL A 1 180 ? 5.929 11.271 7.934 1.00 97.31 180 VAL A N 1
ATOM 1406 C CA . VAL A 1 180 ? 5.615 10.454 9.114 1.00 97.31 180 VAL A CA 1
ATOM 1407 C C . VAL A 1 180 ? 5.375 11.377 10.317 1.00 97.31 180 VAL A C 1
ATOM 1409 O O . VAL A 1 180 ? 6.078 12.384 10.488 1.00 97.31 180 VAL A O 1
ATOM 1412 N N . ALA A 1 181 ? 4.339 11.075 11.098 1.00 96.88 181 ALA A N 1
ATOM 1413 C CA . ALA A 1 181 ? 4.017 11.828 12.303 1.00 96.88 181 ALA A CA 1
ATOM 1414 C C . ALA A 1 181 ? 5.090 11.611 13.379 1.00 96.88 181 ALA A C 1
ATOM 1416 O O . ALA A 1 181 ? 5.681 10.532 13.480 1.00 96.88 181 ALA A O 1
ATOM 1417 N N . THR A 1 182 ? 5.362 12.636 14.182 1.00 96.50 182 THR A N 1
ATOM 1418 C CA . THR A 1 182 ? 6.239 12.490 15.351 1.00 96.50 182 THR A CA 1
ATOM 1419 C C . THR A 1 182 ? 5.496 11.789 16.492 1.00 96.50 182 THR A C 1
ATOM 1421 O O . THR A 1 182 ? 4.268 11.748 16.506 1.00 96.50 182 THR A O 1
ATOM 1424 N N . ALA A 1 183 ? 6.228 11.251 17.473 1.00 94.75 183 ALA A N 1
ATOM 1425 C CA . ALA A 1 183 ? 5.612 10.643 18.656 1.00 94.75 183 ALA A CA 1
ATOM 1426 C C . ALA A 1 183 ? 4.696 11.633 19.400 1.00 94.75 183 ALA A C 1
ATOM 1428 O O . ALA A 1 183 ? 3.574 11.286 19.743 1.00 94.75 183 ALA A O 1
ATOM 1429 N N . GLU A 1 184 ? 5.135 12.888 19.543 1.00 94.94 184 GLU A N 1
ATOM 1430 C CA . GLU A 1 184 ? 4.344 13.961 20.156 1.00 94.94 184 GLU A CA 1
ATOM 1431 C C . GLU A 1 184 ? 3.034 14.223 19.393 1.00 94.94 184 GLU A C 1
ATOM 1433 O O . GLU A 1 184 ? 1.979 14.363 20.000 1.00 94.94 184 GLU A O 1
ATOM 1438 N N . GLU A 1 185 ? 3.067 14.248 18.058 1.00 95.81 185 GLU A N 1
ATOM 1439 C CA . GLU A 1 185 ? 1.858 14.424 17.240 1.00 95.81 185 GLU A CA 1
ATOM 1440 C C . GLU A 1 185 ? 0.887 13.244 17.382 1.00 95.81 185 GLU A C 1
ATOM 1442 O O . GLU A 1 185 ? -0.324 13.451 17.432 1.00 95.81 185 GLU A O 1
ATOM 1447 N N . ILE A 1 186 ? 1.414 12.019 17.469 1.00 95.44 186 ILE A N 1
ATOM 1448 C CA . ILE A 1 186 ? 0.629 10.793 17.666 1.00 95.44 186 ILE A CA 1
ATOM 1449 C C . ILE A 1 186 ? -0.061 10.814 19.038 1.00 95.44 186 ILE A C 1
ATOM 1451 O O . ILE A 1 186 ? -1.271 10.597 19.115 1.00 95.44 186 ILE A O 1
ATOM 1455 N N . GLU A 1 187 ? 0.683 11.128 20.099 1.00 93.38 187 GLU A N 1
ATOM 1456 C CA . GLU A 1 187 ? 0.157 11.221 21.466 1.00 93.38 187 GLU A CA 1
ATOM 1457 C C . GLU A 1 187 ? -0.883 12.342 21.596 1.00 93.38 187 GLU A C 1
ATOM 1459 O O . GLU A 1 187 ? -1.959 12.125 22.154 1.00 93.38 187 GLU A O 1
ATOM 1464 N N . ASN A 1 188 ? -0.617 13.516 21.012 1.00 94.81 188 ASN A N 1
ATOM 1465 C CA . ASN A 1 188 ? -1.546 14.650 21.018 1.00 94.81 188 ASN A CA 1
ATOM 1466 C C . ASN A 1 188 ? -2.863 14.348 20.286 1.00 94.81 188 ASN A C 1
ATOM 1468 O O . ASN A 1 188 ? -3.902 14.903 20.640 1.00 94.81 188 ASN A O 1
ATOM 1472 N N . ALA A 1 189 ? -2.837 13.469 19.280 1.00 94.31 189 ALA A N 1
ATOM 1473 C CA . ALA A 1 189 ? -4.038 13.005 18.587 1.00 94.31 189 ALA A CA 1
ATOM 1474 C C . ALA A 1 189 ? -4.830 11.945 19.381 1.00 94.31 189 ALA A C 1
ATOM 1476 O O . ALA A 1 189 ? -5.938 11.585 18.973 1.00 94.31 189 ALA A O 1
ATOM 1477 N N . GLY A 1 190 ? -4.281 11.444 20.495 1.00 94.94 190 GLY A N 1
ATOM 1478 C CA . GLY A 1 190 ? -4.862 10.372 21.304 1.00 94.94 190 GLY A CA 1
ATOM 1479 C C . GLY A 1 190 ? -4.572 8.965 20.775 1.00 94.94 190 GLY A C 1
ATOM 1480 O O . GLY A 1 190 ? -5.267 8.025 21.149 1.00 94.94 190 GLY A O 1
ATOM 1481 N N . ALA A 1 191 ? -3.586 8.809 19.889 1.00 95.06 191 ALA A N 1
ATOM 1482 C CA . ALA A 1 191 ? -3.174 7.515 19.357 1.00 95.06 191 ALA A CA 1
ATOM 1483 C C . ALA A 1 191 ? -1.981 6.946 20.142 1.00 95.06 191 ALA A C 1
ATOM 1485 O O . ALA A 1 191 ? -1.149 7.680 20.669 1.00 95.06 191 ALA A O 1
ATOM 1486 N N . ALA A 1 192 ? -1.860 5.618 20.162 1.00 92.94 192 ALA A N 1
ATOM 1487 C CA . ALA A 1 192 ? -0.714 4.916 20.741 1.00 92.94 192 ALA A CA 1
ATOM 1488 C C . ALA A 1 192 ? 0.005 4.116 19.650 1.00 92.94 192 ALA A C 1
ATOM 1490 O O . ALA A 1 192 ? -0.572 3.193 19.076 1.00 92.94 192 ALA A O 1
ATOM 1491 N N . ALA A 1 193 ? 1.256 4.453 19.326 1.00 88.94 193 ALA A N 1
ATOM 1492 C CA . ALA A 1 193 ? 1.996 3.761 18.269 1.00 88.94 193 ALA A CA 1
ATOM 1493 C C . ALA A 1 193 ? 2.079 2.241 18.537 1.00 88.94 193 ALA A C 1
ATOM 1495 O O . ALA A 1 193 ? 2.382 1.806 19.643 1.00 88.94 193 ALA A O 1
ATOM 1496 N N . GLY A 1 194 ? 1.782 1.423 17.523 1.00 89.81 194 GLY A N 1
ATOM 1497 C CA . GLY A 1 194 ? 1.686 -0.040 17.658 1.00 89.81 194 GLY A CA 1
ATOM 1498 C C . GLY A 1 194 ? 0.348 -0.554 18.209 1.00 89.81 194 GLY A C 1
ATOM 1499 O O . GLY A 1 194 ? 0.021 -1.709 17.975 1.00 89.81 194 GLY A O 1
ATOM 1500 N N . TYR A 1 195 ? -0.454 0.308 18.837 1.00 95.56 195 TYR A N 1
ATOM 1501 C CA . TYR A 1 195 ? -1.784 0.002 19.378 1.00 95.56 195 TYR A CA 1
ATOM 1502 C C . TYR A 1 195 ? -2.823 1.033 18.931 1.00 95.56 195 TYR A C 1
ATOM 1504 O O . TYR A 1 195 ? -3.809 1.271 19.624 1.00 95.56 195 TYR A O 1
ATOM 1512 N N . ALA A 1 196 ? -2.632 1.650 17.766 1.00 96.50 196 ALA A N 1
ATOM 1513 C CA . ALA A 1 196 ? -3.473 2.752 17.325 1.00 96.50 196 ALA A CA 1
ATOM 1514 C C . ALA A 1 196 ? -4.711 2.290 16.541 1.00 96.50 196 ALA A C 1
ATOM 1516 O O . ALA A 1 196 ? -4.663 1.334 15.762 1.00 96.50 196 ALA A O 1
ATOM 1517 N N . SER A 1 197 ? -5.805 3.033 16.680 1.00 97.00 197 SER A N 1
ATOM 1518 C CA . SER A 1 197 ? -6.988 2.956 15.820 1.00 97.00 197 SER A CA 1
ATOM 1519 C C . SER A 1 197 ? -7.659 4.329 15.703 1.00 97.00 197 SER A C 1
ATOM 1521 O O . SER A 1 197 ? -7.374 5.224 16.496 1.00 97.00 197 SER A O 1
ATOM 1523 N N . PRO A 1 198 ? -8.565 4.535 14.734 1.00 96.75 198 PRO A N 1
ATOM 1524 C CA . PRO A 1 198 ? -9.243 5.822 14.576 1.00 96.75 198 PRO A CA 1
ATOM 1525 C C . PRO A 1 198 ? -10.324 6.085 15.641 1.00 96.75 198 PRO A C 1
ATOM 1527 O O . PRO A 1 198 ? -10.945 7.146 15.639 1.00 96.75 198 PRO A O 1
ATOM 1530 N N . ILE A 1 199 ? -10.584 5.132 16.543 1.00 97.00 199 ILE A N 1
ATOM 1531 C CA . ILE A 1 199 ? -11.659 5.232 17.532 1.00 97.00 199 ILE A CA 1
ATOM 1532 C C . ILE A 1 199 ? -11.248 6.204 18.641 1.00 97.00 199 ILE A C 1
ATOM 1534 O O . ILE A 1 199 ? -10.318 5.944 19.398 1.00 97.00 199 ILE A O 1
ATOM 1538 N N . GLY A 1 200 ? -11.978 7.312 18.760 1.00 94.19 200 GLY A N 1
ATOM 1539 C CA . GLY A 1 200 ? -11.758 8.301 19.819 1.00 94.19 200 GLY A CA 1
ATOM 1540 C C . GLY A 1 200 ? -10.598 9.269 19.573 1.00 94.19 200 GLY A C 1
ATOM 1541 O O . GLY A 1 200 ? -10.282 10.042 20.475 1.00 94.19 200 GLY A O 1
ATOM 1542 N N . LEU A 1 201 ? -9.991 9.267 18.379 1.00 94.88 201 LEU A N 1
ATOM 1543 C CA . LEU A 1 201 ? -8.973 10.259 18.025 1.00 94.88 201 LEU A CA 1
ATOM 1544 C C . LEU A 1 201 ? -9.574 11.661 17.913 1.00 94.88 201 LEU A C 1
ATOM 1546 O O . LEU A 1 201 ? -10.710 11.840 17.466 1.00 94.88 201 LEU A O 1
ATOM 1550 N N . THR A 1 202 ? -8.778 12.667 18.263 1.00 89.56 202 THR A N 1
ATOM 1551 C CA . THR A 1 202 ? -9.171 14.078 18.186 1.00 89.56 202 THR A CA 1
ATOM 1552 C C . THR A 1 202 ? -8.412 14.806 17.086 1.00 89.56 202 THR A C 1
ATOM 1554 O O . THR A 1 202 ? -7.209 14.629 16.937 1.00 89.56 202 THR A O 1
ATOM 1557 N N . ASP A 1 203 ? -9.118 15.651 16.329 1.00 89.19 203 ASP A N 1
ATOM 1558 C CA . ASP A 1 203 ? -8.560 16.503 15.264 1.00 89.19 203 ASP A CA 1
ATOM 1559 C C . ASP A 1 203 ? -7.745 15.764 14.173 1.00 89.19 203 ASP A C 1
ATOM 1561 O O . ASP A 1 203 ? -6.944 16.360 13.449 1.00 89.19 203 ASP A O 1
ATOM 1565 N N . ALA A 1 204 ? -8.002 14.470 13.979 1.00 95.81 204 ALA A N 1
ATOM 1566 C CA . ALA A 1 204 ? -7.406 13.661 12.921 1.00 95.81 204 ALA A CA 1
ATOM 1567 C C . ALA A 1 204 ? -8.240 13.709 11.628 1.00 95.81 204 ALA A C 1
ATOM 1569 O O . ALA A 1 204 ? -9.462 13.801 11.671 1.00 95.81 204 ALA A O 1
ATOM 1570 N N . LEU A 1 205 ? -7.582 13.633 10.469 1.00 97.81 205 LEU A N 1
ATOM 1571 C CA . LEU A 1 205 ? -8.219 13.268 9.201 1.00 97.81 205 LEU A CA 1
ATOM 1572 C C . LEU A 1 205 ? -8.098 11.751 9.019 1.00 97.81 205 LEU A C 1
ATOM 1574 O O . LEU A 1 205 ? -6.982 11.257 8.851 1.00 97.81 205 LEU A O 1
ATOM 1578 N N . ILE A 1 206 ? -9.214 11.022 9.031 1.00 98.38 206 ILE A N 1
ATOM 1579 C CA . ILE A 1 206 ? -9.231 9.565 8.888 1.00 98.38 206 ILE A CA 1
ATOM 1580 C C . ILE A 1 206 ? -9.385 9.208 7.406 1.00 98.38 206 ILE A C 1
ATOM 1582 O O . ILE A 1 206 ? -10.380 9.504 6.739 1.00 98.38 206 ILE A O 1
ATOM 1586 N N . VAL A 1 207 ? -8.367 8.533 6.883 1.00 98.56 207 VAL A N 1
ATOM 1587 C CA . VAL A 1 207 ? -8.303 8.066 5.498 1.00 98.56 207 VAL A CA 1
ATOM 1588 C C . VAL A 1 207 ? -8.201 6.550 5.525 1.00 98.56 207 VAL A C 1
ATOM 1590 O O . VAL A 1 207 ? -7.330 5.993 6.184 1.00 98.56 207 VAL A O 1
ATOM 1593 N N . VAL A 1 208 ? -9.073 5.847 4.818 1.00 98.50 208 VAL A N 1
ATOM 1594 C CA . VAL A 1 208 ? -9.053 4.380 4.808 1.00 98.50 208 VAL A CA 1
ATOM 1595 C C . VAL A 1 208 ? -8.949 3.836 3.397 1.00 98.50 208 VAL A C 1
ATOM 1597 O O . VAL A 1 208 ? -9.466 4.431 2.447 1.00 98.50 208 VAL A O 1
ATOM 1600 N N . ASP A 1 209 ? -8.282 2.689 3.276 1.00 98.50 209 ASP A N 1
ATOM 1601 C CA . ASP A 1 209 ? -8.299 1.911 2.045 1.00 98.50 209 ASP A CA 1
ATOM 1602 C C . ASP A 1 209 ? -9.735 1.485 1.709 1.00 98.50 209 ASP A C 1
ATOM 1604 O O . ASP A 1 209 ? -10.515 1.139 2.598 1.00 98.50 209 ASP A O 1
ATOM 1608 N N . ASP A 1 210 ? -10.088 1.478 0.426 1.00 96.88 210 ASP A N 1
ATOM 1609 C CA . ASP A 1 210 ? -11.433 1.139 -0.050 1.00 96.88 210 ASP A CA 1
ATOM 1610 C C . ASP A 1 210 ? -11.906 -0.281 0.311 1.00 96.88 210 ASP A C 1
ATOM 1612 O O . ASP A 1 210 ? -13.107 -0.548 0.268 1.00 96.88 210 ASP A O 1
ATOM 1616 N N . LEU A 1 211 ? -11.001 -1.165 0.741 1.00 96.06 211 LEU A N 1
ATOM 1617 C CA . LEU A 1 211 ? -11.311 -2.499 1.246 1.00 96.06 211 LEU A CA 1
ATOM 1618 C C . LEU A 1 211 ? -11.781 -2.510 2.709 1.00 96.06 211 LEU A C 1
ATOM 1620 O O . LEU A 1 211 ? -12.460 -3.451 3.126 1.00 96.06 211 LEU A O 1
ATOM 1624 N N . ILE A 1 212 ? -11.432 -1.487 3.495 1.00 97.12 212 ILE A N 1
ATOM 1625 C CA . ILE A 1 212 ? -11.724 -1.414 4.935 1.00 97.12 212 ILE A CA 1
ATOM 1626 C C . ILE A 1 212 ? -13.230 -1.404 5.230 1.00 97.12 212 ILE A C 1
ATOM 1628 O O . ILE A 1 212 ? -13.654 -2.208 6.060 1.00 97.12 212 ILE A O 1
ATOM 1632 N N . PRO A 1 213 ? -14.075 -0.604 4.546 1.00 95.62 213 PRO A N 1
ATOM 1633 C CA . PRO A 1 213 ? -15.524 -0.641 4.769 1.00 95.62 213 PRO A CA 1
ATOM 1634 C C . PRO A 1 213 ? -16.179 -2.000 4.484 1.00 95.62 213 PRO A C 1
ATOM 1636 O O . PRO A 1 213 ? -17.269 -2.266 4.979 1.00 95.62 213 PRO A O 1
ATOM 1639 N N . TYR A 1 214 ? -15.524 -2.862 3.700 1.00 94.62 214 TYR A N 1
ATOM 1640 C CA . TYR A 1 214 ? -16.004 -4.204 3.349 1.00 94.62 214 TYR A CA 1
ATOM 1641 C C . TYR A 1 214 ? -15.281 -5.319 4.112 1.00 94.62 214 TYR A C 1
ATOM 1643 O O . TYR A 1 214 ? -15.393 -6.491 3.754 1.00 94.62 214 TYR A O 1
ATOM 1651 N N . SER A 1 215 ? -14.512 -4.965 5.140 1.00 96.19 215 SER A N 1
ATOM 1652 C CA . SER A 1 215 ? -13.770 -5.909 5.969 1.00 96.19 215 SER A CA 1
ATOM 1653 C C . SER A 1 215 ? -14.373 -5.903 7.375 1.00 96.19 215 SER A C 1
ATOM 1655 O O . SER A 1 215 ? -13.982 -5.076 8.198 1.00 96.19 215 SER A O 1
ATOM 1657 N N . PRO A 1 216 ? -15.364 -6.770 7.650 1.00 95.31 216 PRO A N 1
ATOM 1658 C CA . PRO A 1 216 ? -16.049 -6.771 8.931 1.00 95.31 216 PRO A CA 1
ATOM 1659 C C . PRO A 1 216 ? -15.176 -7.375 10.030 1.00 95.31 216 PRO A C 1
ATOM 1661 O O . PRO A 1 216 ? -14.388 -8.300 9.797 1.00 95.31 216 PRO A O 1
ATOM 1664 N N . ASN A 1 217 ? -15.411 -6.891 11.247 1.00 97.31 217 ASN A N 1
ATOM 1665 C CA . ASN A 1 217 ? -14.877 -7.436 12.491 1.00 97.31 217 ASN A CA 1
ATOM 1666 C C . ASN A 1 217 ? -13.337 -7.519 12.539 1.00 97.31 217 ASN A C 1
ATOM 1668 O O . ASN A 1 217 ? -12.774 -8.557 12.889 1.00 97.31 217 ASN A O 1
ATOM 1672 N N . LEU A 1 218 ? -12.647 -6.434 12.184 1.00 97.81 218 LEU A N 1
ATOM 1673 C CA . LEU A 1 218 ? -11.185 -6.385 12.225 1.00 97.81 218 LEU A CA 1
ATOM 1674 C C . LEU A 1 218 ? -10.658 -6.280 13.662 1.00 97.81 218 LEU A C 1
ATOM 1676 O O . LEU A 1 218 ? -11.271 -5.647 14.519 1.00 97.81 218 LEU A O 1
ATOM 1680 N N . ALA A 1 219 ? -9.481 -6.849 13.909 1.00 98.12 219 ALA A N 1
ATOM 1681 C CA . ALA A 1 219 ? -8.673 -6.520 15.074 1.00 98.12 219 ALA A CA 1
ATOM 1682 C C . ALA A 1 219 ? -7.867 -5.239 14.797 1.00 98.12 219 ALA A C 1
ATOM 1684 O O . ALA A 1 219 ? -7.125 -5.180 13.814 1.00 98.12 219 ALA A O 1
ATOM 1685 N N . ALA A 1 220 ? -7.999 -4.222 15.646 1.00 97.62 220 ALA A N 1
ATOM 1686 C CA . ALA A 1 220 ? -7.268 -2.955 15.543 1.00 97.62 220 ALA A CA 1
ATOM 1687 C C . ALA A 1 220 ? -6.773 -2.510 16.923 1.00 97.62 220 ALA A C 1
ATOM 1689 O O . ALA A 1 220 ? -7.183 -3.063 17.938 1.00 97.62 220 ALA A O 1
ATOM 1690 N N . GLY A 1 221 ? -5.884 -1.525 16.987 1.00 97.12 221 GLY A N 1
ATOM 1691 C CA . GLY A 1 221 ? -5.371 -1.031 18.261 1.00 97.12 221 GLY A CA 1
ATOM 1692 C C . GLY A 1 221 ? -6.441 -0.400 19.165 1.00 97.12 221 GLY A C 1
ATOM 1693 O O . GLY A 1 221 ? -7.448 0.117 18.683 1.00 97.12 221 GLY A O 1
ATOM 1694 N N . ALA A 1 222 ? -6.249 -0.421 20.484 1.00 97.25 222 ALA A N 1
ATOM 1695 C CA . ALA A 1 222 ? -7.189 0.191 21.431 1.00 97.25 222 ALA A CA 1
ATOM 1696 C C . ALA A 1 222 ? -6.884 1.662 21.777 1.00 97.25 222 ALA A C 1
ATOM 1698 O O . ALA A 1 222 ? -7.543 2.216 22.651 1.00 97.25 222 ALA A O 1
ATOM 1699 N N . ASN A 1 223 ? -5.888 2.276 21.128 1.00 96.94 223 ASN A N 1
ATOM 1700 C CA . ASN A 1 223 ? -5.254 3.538 21.536 1.00 96.94 223 ASN A CA 1
ATOM 1701 C C . ASN A 1 223 ? -4.679 3.495 22.963 1.00 96.94 223 ASN A C 1
ATOM 1703 O O . ASN A 1 223 ? -4.525 4.517 23.623 1.00 96.94 223 ASN A O 1
ATOM 1707 N N . GLU A 1 224 ? -4.333 2.296 23.428 1.00 95.50 224 GLU A N 1
ATOM 1708 C CA . GLU A 1 224 ? -3.769 2.040 24.747 1.00 95.50 224 GLU A CA 1
ATOM 1709 C C . GLU A 1 224 ? -2.711 0.949 24.623 1.00 95.50 224 GLU A C 1
ATOM 1711 O O . GLU A 1 224 ? -2.952 -0.089 23.999 1.00 95.50 224 GLU A O 1
ATOM 1716 N N . ASP A 1 225 ? -1.538 1.198 25.199 1.00 94.44 225 ASP A N 1
ATOM 1717 C CA . ASP A 1 225 ? -0.411 0.275 25.126 1.00 94.44 225 ASP A CA 1
ATOM 1718 C C . ASP A 1 225 ? -0.777 -1.104 25.695 1.00 94.44 225 ASP A C 1
ATOM 1720 O O . ASP A 1 225 ? -1.383 -1.222 26.761 1.00 94.44 225 ASP A O 1
ATOM 1724 N N . GLY A 1 226 ? -0.437 -2.157 24.954 1.00 96.19 226 GLY A N 1
ATOM 1725 C CA . GLY A 1 226 ? -0.729 -3.538 25.334 1.00 96.19 226 GLY A CA 1
ATOM 1726 C C . GLY A 1 226 ? -2.178 -3.983 25.118 1.00 96.19 226 GLY A C 1
ATOM 1727 O O . GLY A 1 226 ? -2.520 -5.088 25.545 1.00 96.19 226 GLY A O 1
ATOM 1728 N N . PHE A 1 227 ? -3.030 -3.190 24.457 1.00 97.69 227 PHE A N 1
ATOM 1729 C CA . PHE A 1 227 ? -4.422 -3.562 24.188 1.00 97.69 227 PHE A CA 1
ATOM 1730 C C . PHE A 1 227 ? -4.840 -3.370 22.731 1.00 97.69 227 PHE A C 1
ATOM 1732 O O . PHE A 1 227 ? -4.554 -2.360 22.086 1.00 97.69 227 PHE A O 1
ATOM 1739 N N . HIS A 1 228 ? -5.621 -4.329 22.243 1.00 98.19 228 HIS A N 1
ATOM 1740 C CA . HIS A 1 228 ? -6.311 -4.254 20.961 1.00 98.19 228 HIS A CA 1
ATOM 1741 C C . HIS A 1 228 ? -7.824 -4.375 21.157 1.00 98.19 228 HIS A C 1
ATOM 1743 O O . HIS A 1 228 ? -8.318 -4.841 22.185 1.00 98.19 228 HIS A O 1
ATOM 1749 N N . LEU A 1 229 ? -8.562 -3.933 20.149 1.00 98.31 229 LEU A N 1
ATOM 1750 C CA . LEU A 1 229 ? -9.995 -4.107 20.001 1.00 98.31 229 LEU A CA 1
ATOM 1751 C C . LEU A 1 229 ? -10.251 -5.195 18.962 1.00 98.31 229 LEU A C 1
ATOM 1753 O O . LEU A 1 229 ? -9.700 -5.150 17.862 1.00 98.31 229 LEU A O 1
ATOM 1757 N N . LEU A 1 230 ? -11.107 -6.149 19.299 1.00 98.19 230 LEU A N 1
ATOM 1758 C CA . LEU A 1 230 ? -11.703 -7.091 18.367 1.00 98.19 230 LEU A CA 1
ATOM 1759 C C . LEU A 1 230 ? -13.007 -6.526 17.817 1.00 98.19 230 LEU A C 1
ATOM 1761 O O . LEU A 1 230 ? -13.675 -5.700 18.445 1.00 98.19 230 LEU A O 1
ATOM 1765 N N . ASN A 1 231 ? -13.398 -7.057 16.664 1.00 98.00 231 ASN A N 1
ATOM 1766 C CA . ASN A 1 231 ? -14.674 -6.777 16.023 1.00 98.00 231 ASN A CA 1
ATOM 1767 C C . ASN A 1 231 ? -14.864 -5.307 15.632 1.00 98.00 231 ASN A C 1
ATOM 1769 O O . ASN A 1 231 ? -15.988 -4.808 15.649 1.00 98.00 231 ASN A O 1
ATOM 1773 N N . VAL A 1 232 ? -13.789 -4.613 15.261 1.00 98.19 232 VAL A N 1
ATOM 1774 C CA . VAL A 1 232 ? -13.829 -3.224 14.799 1.00 98.19 232 VAL A CA 1
ATOM 1775 C C . VAL A 1 232 ? -14.433 -3.154 13.397 1.00 98.19 232 VAL A C 1
ATOM 1777 O O . VAL A 1 232 ? -14.038 -3.893 12.494 1.00 98.19 232 VAL A O 1
ATOM 1780 N N . ASN A 1 233 ? -15.393 -2.253 13.207 1.00 97.75 233 ASN A N 1
ATOM 1781 C CA . ASN A 1 233 ? -16.125 -2.055 11.963 1.00 97.75 233 ASN A CA 1
ATOM 1782 C C . ASN A 1 233 ? -16.163 -0.566 11.579 1.00 97.75 233 ASN A C 1
ATOM 1784 O O . ASN A 1 233 ? -16.738 0.270 12.286 1.00 97.75 233 ASN A O 1
ATOM 1788 N N . CYS A 1 234 ? -15.603 -0.241 10.409 1.00 96.69 234 CYS A N 1
ATOM 1789 C CA . CYS A 1 234 ? -15.737 1.082 9.798 1.00 96.69 234 CYS A CA 1
ATOM 1790 C C . CYS A 1 234 ? -17.215 1.364 9.487 1.00 96.69 234 CYS A C 1
ATOM 1792 O O . CYS A 1 234 ? -17.915 0.521 8.933 1.00 96.69 234 CYS A O 1
ATOM 1794 N N . GLY A 1 235 ? -17.703 2.547 9.851 1.00 95.25 235 GLY A N 1
ATOM 1795 C CA . GLY A 1 235 ? -19.108 2.939 9.741 1.00 95.25 235 GLY A CA 1
ATOM 1796 C C . GLY A 1 235 ? -19.927 2.706 11.016 1.00 95.25 235 GLY A C 1
ATOM 1797 O O . GLY A 1 235 ? -20.901 3.427 11.232 1.00 95.25 235 GLY A O 1
ATOM 1798 N N . ARG A 1 236 ? -19.533 1.757 11.880 1.00 96.44 236 ARG A N 1
ATOM 1799 C CA . ARG A 1 236 ? -20.156 1.544 13.199 1.00 96.44 236 ARG A CA 1
ATOM 1800 C C . ARG A 1 236 ? -19.345 2.188 14.320 1.00 96.44 236 ARG A C 1
ATOM 1802 O O . ARG A 1 236 ? -19.905 2.949 15.099 1.00 96.44 236 ARG A O 1
ATOM 1809 N N . ASP A 1 237 ? -18.049 1.884 14.391 1.00 97.75 237 ASP A N 1
ATOM 1810 C CA . ASP A 1 237 ? -17.187 2.292 15.513 1.00 97.75 237 ASP A CA 1
ATOM 1811 C C . ASP A 1 237 ? -16.444 3.605 15.245 1.00 97.75 237 ASP A C 1
ATOM 1813 O O . ASP A 1 237 ? -16.078 4.326 16.169 1.00 97.75 237 ASP A O 1
ATOM 1817 N N . TYR A 1 238 ? -16.226 3.923 13.971 1.00 97.06 238 TYR A N 1
ATOM 1818 C CA . TYR A 1 238 ? -15.644 5.180 13.510 1.00 97.06 238 TYR A CA 1
ATOM 1819 C C . TYR A 1 238 ? -16.119 5.486 12.087 1.00 97.06 238 TYR A C 1
ATOM 1821 O O . TYR A 1 238 ? -16.580 4.594 11.371 1.00 97.06 238 TYR A O 1
ATOM 1829 N N . GLN A 1 239 ? -16.000 6.743 11.666 1.00 96.31 239 GLN A N 1
ATOM 1830 C CA . GLN A 1 239 ? -16.253 7.169 10.288 1.00 96.31 239 GLN A CA 1
ATOM 1831 C C . GLN A 1 239 ? -14.935 7.569 9.633 1.00 96.31 239 GLN A C 1
ATOM 1833 O O . GLN A 1 239 ? -14.058 8.107 10.301 1.00 96.31 239 GLN A O 1
ATOM 1838 N N . ALA A 1 240 ? -14.805 7.301 8.338 1.00 97.19 240 ALA A N 1
ATOM 1839 C CA . ALA A 1 240 ? -13.694 7.793 7.536 1.00 97.19 240 ALA A CA 1
ATOM 1840 C C . ALA A 1 240 ? -14.165 8.977 6.692 1.00 97.19 240 ALA A C 1
ATOM 1842 O O . ALA A 1 240 ? -15.197 8.888 6.023 1.00 97.19 240 ALA A O 1
ATOM 1843 N N . GLU A 1 241 ? -13.406 10.067 6.679 1.00 97.94 241 GLU A N 1
ATOM 1844 C CA . GLU A 1 241 ? -13.684 11.208 5.808 1.00 97.94 241 GLU A CA 1
ATOM 1845 C C . GLU A 1 241 ? -13.319 10.905 4.354 1.00 97.94 241 GLU A C 1
ATOM 1847 O O . GLU A 1 241 ? -13.961 11.411 3.432 1.00 97.94 241 GLU A O 1
ATOM 1852 N N . ILE A 1 242 ? -12.290 10.079 4.139 1.00 98.06 242 ILE A N 1
ATOM 1853 C CA . ILE A 1 242 ? -11.832 9.683 2.807 1.00 98.06 242 ILE A CA 1
ATOM 1854 C C . ILE A 1 242 ? -11.718 8.162 2.741 1.00 98.06 242 ILE A C 1
ATOM 1856 O O . ILE A 1 242 ? -10.958 7.544 3.483 1.00 98.06 242 ILE A O 1
ATOM 1860 N N . VAL A 1 243 ? -12.436 7.571 1.789 1.00 98.31 243 VAL A N 1
ATOM 1861 C CA . VAL A 1 243 ? -12.312 6.162 1.403 1.00 98.31 243 VAL A CA 1
ATOM 1862 C C . VAL A 1 243 ? -11.742 6.131 -0.010 1.00 98.31 243 VAL A C 1
ATOM 1864 O O . VAL A 1 243 ? -12.370 6.652 -0.933 1.00 98.31 243 VAL A O 1
ATOM 1867 N N . THR A 1 244 ? -10.548 5.570 -0.191 1.00 98.06 244 THR A N 1
ATOM 1868 C CA . THR A 1 244 ? -9.887 5.530 -1.505 1.00 98.06 244 THR A CA 1
ATOM 1869 C C . THR A 1 244 ? -8.936 4.344 -1.633 1.00 98.06 244 THR A C 1
ATOM 1871 O O . THR A 1 244 ? -8.620 3.687 -0.648 1.00 98.06 244 THR A O 1
ATOM 1874 N N . ASP A 1 245 ? -8.465 4.054 -2.843 1.00 97.69 245 ASP A N 1
ATOM 1875 C CA . ASP A 1 245 ? -7.449 3.028 -3.058 1.00 97.69 245 ASP A CA 1
ATOM 1876 C C . ASP A 1 245 ? -6.095 3.495 -2.510 1.00 97.69 245 ASP A C 1
ATOM 1878 O O . ASP A 1 245 ? -5.477 4.423 -3.039 1.00 97.69 245 ASP A O 1
ATOM 1882 N N . LEU A 1 246 ? -5.633 2.833 -1.453 1.00 98.19 246 LEU A N 1
ATOM 1883 C CA . LEU A 1 246 ? -4.369 3.104 -0.779 1.00 98.19 246 LEU A CA 1
ATOM 1884 C C . LEU A 1 246 ? -3.413 1.914 -0.830 1.00 98.19 246 LEU A C 1
ATOM 1886 O O . LEU A 1 246 ? -2.221 2.099 -0.607 1.00 98.19 246 LEU A O 1
ATOM 1890 N N . ALA A 1 247 ? -3.894 0.706 -1.114 1.00 97.56 247 ALA A N 1
ATOM 1891 C CA . ALA A 1 247 ? -3.067 -0.490 -1.082 1.00 97.56 247 ALA A CA 1
ATOM 1892 C C . ALA A 1 247 ? -2.054 -0.550 -2.242 1.00 97.56 247 ALA A C 1
ATOM 1894 O O . ALA A 1 247 ? -2.359 -0.231 -3.396 1.00 97.56 247 ALA A O 1
ATOM 1895 N N . LEU A 1 248 ? -0.841 -1.005 -1.939 1.00 97.50 248 LEU A N 1
ATOM 1896 C CA . LEU A 1 248 ? 0.196 -1.339 -2.908 1.00 97.50 248 LEU A CA 1
ATOM 1897 C C . LEU A 1 248 ? -0.065 -2.740 -3.475 1.00 97.50 248 LEU A C 1
ATOM 1899 O O . LEU A 1 248 ? -0.272 -3.688 -2.716 1.00 97.50 248 LEU A O 1
ATOM 1903 N N . ALA A 1 249 ? -0.053 -2.863 -4.801 1.00 97.00 249 ALA A N 1
ATOM 1904 C CA . ALA A 1 249 ? -0.173 -4.154 -5.473 1.00 97.00 249 ALA A CA 1
ATOM 1905 C C . ALA A 1 249 ? 1.071 -5.024 -5.229 1.00 97.00 249 ALA A C 1
ATOM 1907 O O . ALA A 1 249 ? 2.165 -4.513 -4.998 1.00 97.00 249 ALA A O 1
ATOM 1908 N N . LYS A 1 250 ? 0.929 -6.342 -5.357 1.00 95.94 250 LYS A N 1
ATOM 1909 C CA . LYS A 1 250 ? 2.036 -7.308 -5.327 1.00 95.94 250 LYS A CA 1
ATOM 1910 C C . LYS A 1 250 ? 1.958 -8.284 -6.498 1.00 95.94 250 LYS A C 1
ATOM 1912 O O . LYS A 1 250 ? 0.929 -8.445 -7.155 1.00 95.94 250 LYS A O 1
ATOM 1917 N N . ALA A 1 251 ? 3.072 -8.965 -6.761 1.00 96.88 251 ALA A N 1
ATOM 1918 C CA . ALA A 1 251 ? 3.084 -10.071 -7.710 1.00 96.88 251 ALA A CA 1
ATOM 1919 C C . ALA A 1 251 ? 2.065 -11.146 -7.292 1.00 96.88 251 ALA A C 1
ATOM 1921 O O . ALA A 1 251 ? 1.979 -11.513 -6.120 1.00 96.88 251 ALA A O 1
ATOM 1922 N N . GLY A 1 252 ? 1.306 -11.651 -8.262 1.00 96.88 252 GLY A N 1
ATOM 1923 C CA . GLY A 1 252 ? 0.243 -12.632 -8.055 1.00 96.88 252 GLY A CA 1
ATOM 1924 C C . GLY A 1 252 ? -1.139 -12.039 -7.779 1.00 96.88 252 GLY A C 1
ATOM 1925 O O . GLY A 1 252 ? -2.117 -12.771 -7.918 1.00 96.88 252 GLY A O 1
ATOM 1926 N N . ASP A 1 253 ? -1.255 -10.743 -7.463 1.00 97.12 253 ASP A N 1
ATOM 1927 C CA . ASP A 1 253 ? -2.566 -10.106 -7.308 1.00 97.12 253 ASP A CA 1
ATOM 1928 C C . ASP A 1 253 ? -3.381 -10.179 -8.603 1.00 97.12 253 ASP A C 1
ATOM 1930 O O . ASP A 1 253 ? -2.840 -10.177 -9.712 1.00 97.12 253 ASP A O 1
ATOM 1934 N N . ALA A 1 254 ? -4.706 -10.216 -8.474 1.00 97.69 254 ALA A N 1
ATOM 1935 C CA . ALA A 1 254 ? -5.595 -10.244 -9.623 1.00 97.69 254 ALA A CA 1
ATOM 1936 C C . ALA A 1 254 ? -5.620 -8.878 -10.328 1.00 97.69 254 ALA A C 1
ATOM 1938 O O . ALA A 1 254 ? -5.792 -7.827 -9.712 1.00 97.69 254 ALA A O 1
ATOM 1939 N N . CYS A 1 255 ? -5.488 -8.875 -11.652 1.00 97.81 255 CYS A N 1
ATOM 1940 C CA . CYS A 1 255 ? -5.574 -7.658 -12.447 1.00 97.81 255 CYS A CA 1
ATOM 1941 C C . CYS A 1 255 ? -6.973 -7.034 -12.340 1.00 97.81 255 CYS A C 1
ATOM 1943 O O . CYS A 1 255 ? -7.967 -7.688 -12.656 1.00 97.81 255 CYS A O 1
ATOM 1945 N N . ALA A 1 256 ? -7.049 -5.739 -12.018 1.00 95.94 256 ALA A N 1
ATOM 1946 C CA . ALA A 1 256 ? -8.314 -5.001 -11.928 1.00 95.94 256 ALA A CA 1
ATOM 1947 C C . ALA A 1 256 ? -9.122 -4.978 -13.244 1.00 95.94 256 ALA A C 1
ATOM 1949 O O . ALA A 1 256 ? -10.328 -4.754 -13.227 1.00 95.94 256 ALA A O 1
ATOM 1950 N N . HIS A 1 257 ? -8.473 -5.216 -14.389 1.00 95.75 257 HIS A N 1
ATOM 1951 C CA . HIS A 1 257 ? -9.113 -5.167 -15.705 1.00 95.75 257 HIS A CA 1
ATOM 1952 C C . HIS A 1 257 ? -9.609 -6.523 -16.213 1.00 95.75 257 HIS A C 1
ATOM 1954 O O . HIS A 1 257 ? -10.564 -6.565 -16.983 1.00 95.75 257 HIS A O 1
ATOM 1960 N N . CYS A 1 258 ? -8.940 -7.624 -15.857 1.00 96.94 258 CYS A N 1
ATOM 1961 C CA . CYS A 1 258 ? -9.239 -8.937 -16.444 1.00 96.94 258 CYS A CA 1
ATOM 1962 C C . CYS A 1 258 ? -9.118 -10.125 -15.481 1.00 96.94 258 CYS A C 1
ATOM 1964 O O . CYS A 1 258 ? -9.279 -11.262 -15.913 1.00 96.94 258 CYS A O 1
ATOM 1966 N N . GLY A 1 259 ? -8.787 -9.897 -14.209 1.00 96.81 259 GLY A N 1
ATOM 1967 C CA . GLY A 1 259 ? -8.672 -10.935 -13.181 1.00 96.81 259 GLY A CA 1
ATOM 1968 C C . GLY A 1 259 ? -7.426 -11.826 -13.262 1.00 96.81 259 GLY A C 1
ATOM 1969 O O . GLY A 1 259 ? -7.141 -12.536 -12.305 1.00 96.81 259 GLY A O 1
ATOM 1970 N N . ASN A 1 260 ? -6.656 -11.786 -14.354 1.00 97.88 260 ASN A N 1
ATOM 1971 C CA . ASN A 1 260 ? -5.422 -12.571 -14.484 1.00 97.88 260 ASN A CA 1
ATOM 1972 C C . ASN A 1 260 ? -4.331 -12.099 -13.507 1.00 97.88 260 ASN A C 1
ATOM 1974 O O . ASN A 1 260 ? -4.289 -10.907 -13.192 1.00 97.88 260 ASN A O 1
ATOM 1978 N N . PRO A 1 261 ? -3.424 -12.993 -13.071 1.00 97.88 261 PRO A N 1
ATOM 1979 C CA . PRO A 1 261 ? -2.377 -12.646 -12.119 1.00 97.88 261 PRO A CA 1
ATOM 1980 C C . PRO A 1 261 ? -1.418 -11.591 -12.679 1.00 97.88 261 PRO A C 1
ATOM 1982 O O . PRO A 1 261 ? -1.018 -11.622 -13.847 1.00 97.88 261 PRO A O 1
ATOM 1985 N N . LEU A 1 262 ? -1.045 -10.657 -11.814 1.00 98.12 262 LEU A N 1
ATOM 1986 C CA . LEU A 1 262 ? -0.103 -9.585 -12.083 1.00 98.12 262 LEU A CA 1
ATOM 1987 C C . LEU A 1 262 ? 1.340 -10.037 -11.837 1.00 98.12 262 LEU A C 1
ATOM 1989 O O . LEU A 1 262 ? 1.621 -10.840 -10.950 1.00 98.12 262 LEU A O 1
ATOM 1993 N N . SER A 1 263 ? 2.274 -9.504 -12.619 1.00 97.88 263 SER A N 1
ATOM 1994 C CA . SER A 1 263 ? 3.716 -9.696 -12.445 1.00 97.88 263 SER A CA 1
ATOM 1995 C C . SER A 1 263 ? 4.374 -8.395 -12.005 1.00 97.88 263 SER A C 1
ATOM 1997 O O . SER A 1 263 ? 4.016 -7.330 -12.503 1.00 97.88 263 SER A O 1
ATOM 1999 N N . LEU A 1 264 ? 5.350 -8.494 -11.104 1.00 97.75 264 LEU A N 1
ATOM 2000 C CA . LEU A 1 264 ? 6.229 -7.390 -10.732 1.00 97.75 264 LEU A CA 1
ATOM 2001 C C . LEU A 1 264 ? 7.496 -7.459 -11.587 1.00 97.75 264 LEU A C 1
ATOM 2003 O O . LEU A 1 264 ? 8.137 -8.508 -11.644 1.00 97.75 264 LEU A O 1
ATOM 2007 N N . LEU A 1 265 ? 7.839 -6.364 -12.260 1.00 96.81 265 LEU A N 1
ATOM 2008 C CA . LEU A 1 265 ? 9.000 -6.274 -13.141 1.00 96.81 265 LEU A CA 1
ATOM 2009 C C . LEU A 1 265 ? 9.845 -5.055 -12.770 1.00 96.81 265 LEU A C 1
ATOM 2011 O O . LEU A 1 265 ? 9.316 -3.953 -12.645 1.00 96.81 265 LEU A O 1
ATOM 2015 N N . ALA A 1 266 ? 11.160 -5.240 -12.676 1.00 96.19 266 ALA A N 1
ATOM 2016 C CA . ALA A 1 266 ? 12.110 -4.132 -12.696 1.00 96.19 266 ALA A CA 1
ATOM 2017 C C . ALA A 1 266 ? 12.280 -3.633 -14.142 1.00 96.19 266 ALA A C 1
ATOM 2019 O O . ALA A 1 266 ? 12.320 -4.429 -15.087 1.00 96.19 266 ALA A O 1
ATOM 2020 N N . CYS A 1 267 ? 12.314 -2.317 -14.326 1.00 93.38 267 CYS A N 1
ATOM 2021 C CA . CYS A 1 267 ? 12.298 -1.658 -15.625 1.00 93.38 267 CYS A CA 1
ATOM 2022 C C . CYS A 1 267 ? 13.138 -0.377 -15.637 1.00 93.38 267 CYS A C 1
ATOM 2024 O O . CYS A 1 267 ? 13.228 0.338 -14.637 1.00 93.38 267 CYS A O 1
ATOM 2026 N N . ASP A 1 268 ? 13.667 -0.051 -16.815 1.00 91.00 268 ASP A N 1
ATOM 2027 C CA . ASP A 1 268 ? 14.070 1.308 -17.173 1.00 91.00 268 ASP A CA 1
ATOM 2028 C C . ASP A 1 268 ? 12.919 2.027 -17.879 1.00 91.00 268 ASP A C 1
ATOM 2030 O O . ASP A 1 268 ? 12.150 1.424 -18.635 1.00 91.00 268 ASP A O 1
ATOM 2034 N N . ILE A 1 269 ? 12.803 3.335 -17.655 1.00 89.06 269 ILE A N 1
ATOM 2035 C CA . ILE A 1 269 ? 11.822 4.177 -18.342 1.00 89.06 269 ILE A CA 1
ATOM 2036 C C . ILE A 1 269 ? 12.466 4.700 -19.624 1.00 89.06 269 ILE A C 1
ATOM 2038 O O . ILE A 1 269 ? 13.386 5.514 -19.574 1.00 89.06 269 ILE A O 1
ATOM 2042 N N . LEU A 1 270 ? 11.968 4.256 -20.776 1.00 84.94 270 LEU A N 1
ATOM 2043 C CA . LEU A 1 270 ? 12.481 4.688 -22.078 1.00 84.94 270 LEU A CA 1
ATOM 2044 C C . LEU A 1 270 ? 11.889 6.025 -22.519 1.00 84.94 270 LEU A C 1
ATOM 2046 O O . LEU A 1 270 ? 12.570 6.843 -23.134 1.00 84.94 270 LEU A O 1
ATOM 2050 N N . ALA A 1 271 ? 10.608 6.244 -22.229 1.00 81.31 271 ALA A N 1
ATOM 2051 C CA . ALA A 1 271 ? 9.919 7.467 -22.599 1.00 81.31 271 ALA A CA 1
ATOM 2052 C C . ALA A 1 271 ? 8.821 7.802 -21.595 1.00 81.31 271 ALA A C 1
ATOM 2054 O O . ALA A 1 271 ? 8.063 6.931 -21.170 1.00 81.31 271 ALA A O 1
ATOM 2055 N N . THR A 1 272 ? 8.703 9.091 -21.288 1.00 81.50 272 THR A N 1
ATOM 2056 C CA . THR A 1 272 ? 7.526 9.680 -20.653 1.00 81.50 272 THR A CA 1
ATOM 2057 C C . THR A 1 272 ? 6.960 10.714 -21.616 1.00 81.50 272 THR A C 1
ATOM 2059 O O . THR A 1 272 ? 7.668 11.608 -22.087 1.00 81.50 272 THR A O 1
ATOM 2062 N N . ARG A 1 273 ? 5.691 10.578 -21.988 1.00 77.81 273 ARG A N 1
ATOM 2063 C CA . ARG A 1 273 ? 4.995 11.599 -22.767 1.00 77.81 273 ARG A CA 1
ATOM 2064 C C . ARG A 1 273 ? 4.578 12.699 -21.796 1.00 77.81 273 ARG A C 1
ATOM 2066 O O . ARG A 1 273 ? 3.958 12.442 -20.770 1.00 77.81 273 ARG A O 1
ATOM 2073 N N . GLY A 1 274 ? 5.028 13.919 -22.085 1.00 52.47 274 GLY A N 1
ATOM 2074 C CA . GLY A 1 274 ? 4.953 15.062 -21.183 1.00 52.47 274 GLY A CA 1
ATOM 2075 C C . GLY A 1 274 ? 3.554 15.323 -20.621 1.00 52.47 274 GLY A C 1
ATOM 2076 O O . GLY A 1 274 ? 2.549 15.289 -21.328 1.00 52.47 274 GLY A O 1
ATOM 2077 N N . ARG A 1 275 ? 3.542 15.638 -19.323 1.00 42.25 275 ARG A N 1
ATOM 2078 C CA . ARG A 1 275 ? 2.426 16.186 -18.555 1.00 42.25 275 ARG A CA 1
ATOM 2079 C C . ARG A 1 275 ? 1.843 17.427 -19.240 1.00 42.25 275 ARG A C 1
ATOM 2081 O O . ARG A 1 275 ? 2.345 18.523 -19.046 1.00 42.25 275 ARG A O 1
ATOM 2088 N N . ASP A 1 276 ? 0.713 17.243 -19.909 1.00 37.28 276 ASP A N 1
ATOM 2089 C CA . ASP A 1 276 ? -0.344 18.261 -20.047 1.00 37.28 276 ASP A CA 1
ATOM 2090 C C . ASP A 1 276 ? -1.626 17.787 -19.315 1.00 37.28 276 ASP A C 1
ATOM 2092 O O . ASP A 1 276 ? -2.769 18.090 -19.663 1.00 37.28 276 ASP A O 1
ATOM 2096 N N . VAL A 1 277 ? -1.430 16.951 -18.284 1.00 41.97 277 VAL A N 1
ATOM 2097 C CA . VAL A 1 277 ? -2.481 16.212 -17.558 1.00 41.97 277 VAL A CA 1
ATOM 2098 C C . VAL A 1 277 ? -3.018 16.993 -16.349 1.00 41.97 277 VAL A C 1
ATOM 2100 O O . VAL A 1 277 ? -4.101 16.679 -15.854 1.00 41.97 277 VAL A O 1
ATOM 2103 N N . ALA A 1 278 ? -2.348 18.070 -15.924 1.00 35.72 278 ALA A N 1
ATOM 2104 C CA . ALA A 1 278 ? -2.818 18.916 -14.821 1.00 35.72 278 ALA A CA 1
ATOM 2105 C C . ALA A 1 278 ? -4.126 19.677 -15.138 1.00 35.72 278 ALA A C 1
ATOM 2107 O O . ALA A 1 278 ? -4.803 20.120 -14.220 1.00 35.72 278 ALA A O 1
ATOM 2108 N N . LEU A 1 279 ? -4.524 19.788 -16.413 1.00 36.62 279 LEU A N 1
ATOM 2109 C CA . LEU A 1 279 ? -5.705 20.560 -16.833 1.00 36.62 279 LEU A CA 1
ATOM 2110 C C . LEU A 1 279 ? -6.855 19.721 -17.415 1.00 36.62 279 LEU A C 1
ATOM 2112 O O . LEU A 1 279 ? -7.926 20.263 -17.679 1.00 36.62 279 LEU A O 1
ATOM 2116 N N . ARG A 1 280 ? -6.686 18.404 -17.615 1.00 37.16 280 ARG A N 1
ATOM 2117 C CA . ARG A 1 280 ? -7.709 17.574 -18.293 1.00 37.16 280 ARG A CA 1
ATOM 2118 C C . ARG A 1 280 ? -8.471 16.601 -17.392 1.00 37.16 280 ARG A C 1
ATOM 2120 O O . ARG A 1 280 ? -9.557 16.164 -17.776 1.00 37.16 280 ARG A O 1
ATOM 2127 N N . ARG A 1 281 ? -7.982 16.296 -16.183 1.00 38.84 281 ARG A N 1
ATOM 2128 C CA . ARG A 1 281 ? -8.709 15.417 -15.240 1.00 38.84 281 ARG A CA 1
ATOM 2129 C C . ARG A 1 281 ? -9.908 16.085 -14.564 1.00 38.84 281 ARG A C 1
ATOM 2131 O O . ARG A 1 281 ? -10.837 15.379 -14.180 1.00 38.84 281 ARG A O 1
ATOM 2138 N N . ASP A 1 282 ? -9.965 17.416 -14.548 1.00 37.88 282 ASP A N 1
ATOM 2139 C CA . ASP A 1 282 ? -11.116 18.163 -14.023 1.00 37.88 282 ASP A CA 1
ATOM 2140 C C . ASP A 1 282 ? -12.386 18.001 -14.887 1.00 37.88 282 ASP A C 1
ATOM 2142 O O . ASP A 1 282 ? -13.500 18.208 -14.413 1.00 37.88 282 ASP A O 1
ATOM 2146 N N . VAL A 1 283 ? -12.255 17.572 -16.150 1.00 40.75 283 VAL A N 1
ATOM 2147 C CA . VAL A 1 283 ? -13.398 17.421 -17.073 1.00 40.75 283 VAL A CA 1
ATOM 2148 C C . VAL A 1 283 ? -13.918 15.977 -17.139 1.00 40.75 283 VAL A C 1
ATOM 2150 O O . VAL A 1 283 ? -15.118 15.766 -17.322 1.00 40.75 283 VAL A O 1
ATOM 2153 N N . ALA A 1 284 ? -13.054 14.973 -16.947 1.00 36.91 284 ALA A N 1
ATOM 2154 C CA . ALA A 1 284 ? -13.441 13.559 -17.016 1.00 36.91 284 ALA A CA 1
ATOM 2155 C C . ALA A 1 284 ? -14.114 13.063 -15.720 1.00 36.91 284 ALA A C 1
ATOM 2157 O O . ALA A 1 284 ? -15.170 12.436 -15.783 1.00 36.91 284 ALA A O 1
ATOM 2158 N N . LEU A 1 285 ? -13.589 13.433 -14.545 1.00 42.72 285 LEU A N 1
ATOM 2159 C CA . LEU A 1 285 ? -14.174 13.049 -13.249 1.00 42.72 285 LEU A CA 1
ATOM 2160 C C . LEU A 1 285 ? -15.501 13.771 -12.952 1.00 42.72 285 LEU A C 1
ATOM 2162 O O . LEU A 1 285 ? -16.394 13.193 -12.333 1.00 42.72 285 LEU A O 1
ATOM 2166 N N . ARG A 1 286 ? -15.698 14.998 -13.462 1.00 43.44 286 ARG A N 1
ATOM 2167 C CA . ARG A 1 286 ? -16.978 15.722 -13.328 1.00 43.44 286 ARG A CA 1
ATOM 2168 C C . ARG A 1 286 ? -18.102 15.134 -14.188 1.00 43.44 286 ARG A C 1
ATOM 2170 O O . ARG A 1 286 ? -19.269 15.303 -13.839 1.00 43.44 286 ARG A O 1
ATOM 2177 N N . ARG A 1 287 ? -17.786 14.417 -15.275 1.00 41.09 287 ARG A N 1
ATOM 2178 C CA . ARG A 1 287 ? -18.794 13.741 -16.115 1.00 41.09 287 ARG A CA 1
ATOM 2179 C C . ARG A 1 287 ? -19.287 12.431 -15.500 1.00 41.09 287 ARG A C 1
ATOM 2181 O O . ARG A 1 287 ? -20.495 12.208 -15.490 1.00 41.09 287 ARG A O 1
ATOM 2188 N N . ASP A 1 288 ? -18.407 11.630 -14.904 1.00 41.12 288 ASP A N 1
ATOM 2189 C CA . ASP A 1 288 ? -18.803 10.345 -14.303 1.00 41.12 288 ASP A CA 1
ATOM 2190 C C . ASP A 1 288 ? -19.601 10.499 -12.999 1.00 41.12 288 ASP A C 1
ATOM 2192 O O . ASP A 1 288 ? -20.512 9.712 -12.733 1.00 41.12 288 ASP A O 1
ATOM 2196 N N . VAL A 1 289 ? -19.344 11.548 -12.210 1.00 45.31 289 VAL A N 1
ATOM 2197 C CA . VAL A 1 289 ? -20.139 11.841 -11.001 1.00 45.31 289 VAL A CA 1
ATOM 2198 C C . VAL A 1 289 ? -21.525 12.405 -11.355 1.00 45.31 289 VAL A C 1
ATOM 2200 O O . VAL A 1 289 ? -22.509 12.082 -10.686 1.00 45.31 289 VAL A O 1
ATOM 2203 N N . ALA A 1 290 ? -21.642 13.187 -12.436 1.00 44.09 290 ALA A N 1
ATOM 2204 C CA . ALA A 1 290 ? -22.928 13.699 -12.919 1.00 44.09 290 ALA A CA 1
ATOM 2205 C C . ALA A 1 290 ? -23.819 12.584 -13.503 1.00 44.09 290 ALA A C 1
ATOM 2207 O O . ALA A 1 290 ? -25.000 12.502 -13.169 1.00 44.09 290 ALA A O 1
ATOM 2208 N N . LEU A 1 291 ? -23.242 11.665 -14.287 1.00 44.50 291 LEU A N 1
ATOM 2209 C CA . LEU A 1 291 ? -23.955 10.509 -14.847 1.00 44.50 291 LEU A CA 1
ATOM 2210 C C . LEU A 1 291 ? -24.433 9.522 -13.768 1.00 44.50 291 LEU A C 1
ATOM 2212 O O . LEU A 1 291 ? -25.514 8.949 -13.898 1.00 44.50 291 LEU A O 1
ATOM 2216 N N . ARG A 1 292 ? -23.687 9.356 -12.667 1.00 47.41 292 ARG A N 1
ATOM 2217 C CA . ARG A 1 292 ? -24.104 8.497 -11.541 1.00 47.41 292 ARG A CA 1
ATOM 2218 C C . ARG A 1 292 ? -25.197 9.128 -10.667 1.00 47.41 292 ARG A C 1
ATOM 2220 O O . ARG A 1 292 ? -26.033 8.394 -10.142 1.00 47.41 292 ARG A O 1
ATOM 2227 N N . ARG A 1 293 ? -25.255 10.463 -10.557 1.00 46.81 293 ARG A N 1
ATOM 2228 C CA . ARG A 1 293 ? -26.347 11.174 -9.856 1.00 46.81 293 ARG A CA 1
ATOM 2229 C C . ARG A 1 293 ? -27.679 11.108 -10.611 1.00 46.81 293 ARG A C 1
ATOM 2231 O O . ARG A 1 293 ? -28.707 10.869 -9.982 1.00 46.81 293 ARG A O 1
ATOM 2238 N N . ASP A 1 294 ? -27.665 11.226 -11.938 1.00 46.03 294 ASP A N 1
ATOM 2239 C CA . ASP A 1 294 ? -28.889 11.155 -12.755 1.00 46.03 294 ASP A CA 1
ATOM 2240 C C . ASP A 1 294 ? -29.529 9.756 -12.770 1.00 46.03 294 ASP A C 1
ATOM 2242 O O . ASP A 1 294 ? -30.753 9.625 -12.837 1.00 46.03 294 ASP A O 1
ATOM 2246 N N . VAL A 1 295 ? -28.725 8.694 -12.662 1.00 50.06 295 VAL A N 1
ATOM 2247 C CA . VAL A 1 295 ? -29.230 7.311 -12.586 1.00 50.06 295 VAL A CA 1
ATOM 2248 C C . VAL A 1 295 ? -29.830 7.000 -11.207 1.00 50.06 295 VAL A C 1
ATOM 2250 O O . VAL A 1 295 ? -30.826 6.279 -11.128 1.00 50.06 295 VAL A O 1
ATOM 2253 N N . ALA A 1 296 ? -29.287 7.575 -10.128 1.00 46.75 296 ALA A N 1
ATOM 2254 C CA . ALA A 1 296 ? -29.832 7.425 -8.776 1.00 46.75 296 ALA A CA 1
ATOM 2255 C C . ALA A 1 296 ? -31.175 8.164 -8.604 1.00 46.75 296 ALA A C 1
ATOM 2257 O O . ALA A 1 296 ? -32.148 7.574 -8.140 1.00 46.75 296 ALA A O 1
ATOM 2258 N N . LEU A 1 297 ? -31.276 9.409 -9.089 1.00 48.97 297 LEU A N 1
ATOM 2259 C CA . LEU A 1 297 ? -32.509 10.210 -9.018 1.00 48.97 297 LEU A CA 1
ATOM 2260 C C . LEU A 1 297 ? -33.671 9.611 -9.830 1.00 48.97 297 LEU A C 1
ATOM 2262 O O . LEU A 1 297 ? -34.829 9.724 -9.434 1.00 48.97 297 LEU A O 1
ATOM 2266 N N . ARG A 1 298 ? -33.387 8.928 -10.948 1.00 50.78 298 ARG A N 1
ATOM 2267 C CA . ARG A 1 298 ? -34.421 8.251 -11.756 1.00 50.78 298 ARG A CA 1
ATOM 2268 C C . ARG A 1 298 ? -34.929 6.948 -11.131 1.00 50.78 298 ARG A C 1
ATOM 2270 O O . ARG A 1 298 ? -36.059 6.558 -11.414 1.00 50.78 298 ARG A O 1
ATOM 2277 N N . ARG A 1 299 ? -34.138 6.292 -10.272 1.00 48.41 299 ARG A N 1
ATOM 2278 C CA . ARG A 1 299 ? -34.569 5.099 -9.521 1.00 48.41 299 ARG A CA 1
ATOM 2279 C C . ARG A 1 299 ? -35.499 5.448 -8.357 1.00 48.41 299 ARG A C 1
ATOM 2281 O O . ARG A 1 299 ? -36.491 4.752 -8.168 1.00 48.41 299 ARG A O 1
ATOM 2288 N N . ASP A 1 300 ? -35.260 6.559 -7.663 1.00 46.75 300 ASP A N 1
ATOM 2289 C CA . ASP A 1 300 ? -36.103 6.986 -6.533 1.00 46.75 300 ASP A CA 1
ATOM 2290 C C . ASP A 1 300 ? -37.508 7.451 -6.945 1.00 46.75 300 ASP A C 1
ATOM 2292 O O . ASP A 1 300 ? -38.470 7.275 -6.197 1.00 46.75 300 ASP A O 1
ATOM 2296 N N . VAL A 1 301 ? -37.667 7.998 -8.155 1.00 52.56 301 VAL A N 1
ATOM 2297 C CA . VAL A 1 301 ? -38.984 8.404 -8.684 1.00 52.56 301 VAL A CA 1
ATOM 2298 C C . VAL A 1 301 ? -39.811 7.197 -9.152 1.00 52.56 301 VAL A C 1
ATOM 2300 O O . VAL A 1 301 ? -41.039 7.238 -9.100 1.00 52.56 301 VAL A O 1
ATOM 2303 N N . ALA A 1 302 ? -39.161 6.105 -9.567 1.00 49.81 302 ALA A N 1
ATOM 2304 C CA . ALA A 1 302 ? -39.831 4.877 -9.998 1.00 49.81 302 ALA A CA 1
ATOM 2305 C C . ALA A 1 302 ? -40.299 3.991 -8.827 1.00 49.81 302 ALA A C 1
ATOM 2307 O O . ALA A 1 302 ? -41.227 3.212 -9.000 1.00 49.81 302 ALA A O 1
ATOM 2308 N N . LEU A 1 303 ? -39.694 4.130 -7.642 1.00 48.75 303 LEU A N 1
ATOM 2309 C CA . LEU A 1 303 ? -40.054 3.380 -6.427 1.00 48.75 303 LEU A CA 1
ATOM 2310 C C . LEU A 1 303 ? -41.136 4.066 -5.570 1.00 48.75 303 LEU A C 1
ATOM 2312 O O . LEU A 1 303 ? -41.560 3.514 -4.559 1.00 48.75 303 LEU A O 1
ATOM 2316 N N . ARG A 1 304 ? -41.579 5.270 -5.956 1.00 51.06 304 ARG A N 1
ATOM 2317 C CA . ARG A 1 304 ? -42.621 6.052 -5.261 1.00 51.06 304 ARG A CA 1
ATOM 2318 C C . ARG A 1 304 ? -43.909 6.226 -6.082 1.00 51.06 304 ARG A C 1
ATOM 2320 O O . ARG A 1 304 ? -44.667 7.161 -5.828 1.00 51.06 304 ARG A O 1
ATOM 2327 N N . ARG A 1 305 ? -44.147 5.357 -7.066 1.00 43.59 305 ARG A N 1
ATOM 2328 C CA . ARG A 1 305 ? -45.416 5.248 -7.800 1.00 43.59 305 ARG A CA 1
ATOM 2329 C C . ARG A 1 305 ? -46.029 3.876 -7.607 1.00 43.59 305 ARG A C 1
ATOM 2331 O O . ARG A 1 305 ? -45.254 2.899 -7.637 1.00 43.59 305 ARG A O 1
#

Secondary structure (DSSP, 8-state):
--GGG------SSPPTT-SSHHHHHHHHTTSB-TTSPBPHHHHHHHHHHHHHHHH-TTHHHHHTT---EE-SSEEEEE-TT-SEEEEE-TTT--EEEGGG---B--PPPP-PPPPPEEEE-TT--SHHHHHHHHT--GGGBEEEEEEEETTTTEEEEEEEETTS-B-HHHHHHHH-S-EEPPHHHHHHTT--TTS--STT-SSEEEEEETTGGG--SEEEEEEETTEEEEEE-BTTTB--SEEE--BPP-TTPBPTTT-PBPEEEEEEEEEE----GGGTHHHHHHHHHHHHHHHHHHHHHHTT-

Radius of gyration: 26.58 Å; chains: 1; bounding box: 88×40×68 Å

pLDDT: mean 85.63, std 17.53, range [35.72, 98.56]

Sequence (305 aa):
MKYTDLHIQTQREAPNNARTEGFAFLVRAGYVTRENNLTPLGEYAANHLRELAESDKSSFFLHLSLPTIGNADETFFPISSGPTEVIHCSACKYTARLEQAYFAKSALPAEEPQPLEKVSTPDCHTIESLANFLNLPKEKTAKALMYTRPSDGKFIFIVVRGDTQLSEAKLKGHVGEVRVATAEEIENAGAAAGYASPIGLTDALIVVDDLIPYSPNLAAGANEDGFHLLNVNCGRDYQAEIVTDLALAKAGDACAHCGNPLSLLACDILATRGRDVALRRDVALRRDVALRRDVALRRDVALRR

Foldseek 3Di:
DDPVVDPQPQAPDFDPLQPDPVSSVCCNRRQAPSVGHGDPNVVVVVVVLVVLCVVDVPVSVVVVVQPWADDPFFIWHFDQPFPWKWKADPPPSDIDTQLPADFDDDFDPDDDQDDKDKDFAAPQLALVSVCVRVVHDQQQAKDWFWKADPVPRQIEIEIEGRPFDFRVSFVCVPPNDIDGDDPVRCVQQLADRSQGDPAPGPRYQYAYELSQQRRFFHWGGPSDHRMIMTGDHEPVRHDHPHYYHGTGDDFQTQHPVHGGTMHMTRIYTSDGHDDPPVPPVVPVVVVVVVVVVVVVVVVVVVVVD